Protein AF-A0A927UVB6-F1 (afdb_monomer_lite)

Foldseek 3Di:
DDDDCPDPVVVVVLVVVLVVLLVQLLVQLLVLLVVLLCCVCVVVVNPDPVSVVVVVQSVVCSVVLSVVLVVLCVVLVVSPDPDDPDDPPSLVSLVVSLVVSLVCVQVVCVPPHDDDDPSSSVSSSVSSSVSSVCVVVVVVVVVVVVCVVCLVPDDCEQEEEEEDPDPQSVVVQVCCVPLPPNNYHHAAYEYQDDDDPFDDDPNHTYHYHLVCVLVVCVVRVHQEYEHRDQQDDPVSVVSNVVSCVVVVHHYDYSQRCCVVSDDFDALLVVQVSFQAWEWEAEPHDIDIDGGSVVVVVPDDAGWTFPDWHDDNRYIYTYIYHPPPPPPPPCPVVQVVCCVVPVDHDDDD

pLDDT: mean 70.82, std 15.6, range [31.64, 92.56]

Structure (mmCIF, N/CA/C/O backbone):
data_AF-A0A927UVB6-F1
#
_entry.id   AF-A0A927UVB6-F1
#
loop_
_atom_site.group_PDB
_atom_site.id
_atom_site.type_symbol
_atom_site.label_atom_id
_atom_site.label_alt_id
_atom_site.label_comp_id
_atom_site.label_asym_id
_atom_site.label_entity_id
_atom_site.label_seq_id
_atom_site.pdbx_PDB_ins_code
_atom_site.Cartn_x
_atom_site.Cartn_y
_atom_site.Cartn_z
_atom_site.occupancy
_atom_site.B_iso_or_equiv
_atom_site.auth_seq_id
_atom_site.auth_comp_id
_atom_site.auth_asym_id
_atom_site.auth_atom_id
_atom_site.pdbx_PDB_model_num
ATOM 1 N N . MET A 1 1 ? 4.785 -31.466 9.857 1.00 34.16 1 MET A N 1
ATOM 2 C CA . MET A 1 1 ? 4.936 -30.874 8.503 1.00 34.16 1 MET A CA 1
ATOM 3 C C . MET A 1 1 ? 3.556 -30.594 7.905 1.00 34.16 1 MET A C 1
ATOM 5 O O . MET A 1 1 ? 3.030 -31.408 7.160 1.00 34.16 1 MET A O 1
ATOM 9 N N . GLY A 1 2 ? 2.933 -29.470 8.272 1.00 35.00 2 GLY A N 1
ATOM 10 C CA . GLY A 1 2 ? 1.616 -29.076 7.756 1.00 35.00 2 GLY A CA 1
ATOM 11 C C . GLY A 1 2 ? 1.755 -28.235 6.489 1.00 35.00 2 GLY A C 1
ATOM 12 O O . GLY A 1 2 ? 2.209 -27.095 6.555 1.00 35.00 2 GLY A O 1
ATOM 13 N N . LYS A 1 3 ? 1.392 -28.792 5.328 1.00 36.94 3 LYS A N 1
ATOM 14 C CA . LYS A 1 3 ? 1.275 -28.029 4.077 1.00 36.94 3 LYS A CA 1
ATOM 15 C C . LYS A 1 3 ? 0.022 -27.158 4.161 1.00 36.94 3 LYS A C 1
ATOM 17 O O . LYS A 1 3 ? -1.089 -27.677 4.213 1.00 36.94 3 LYS A O 1
ATOM 22 N N . SER A 1 4 ? 0.205 -25.840 4.174 1.00 38.88 4 SER A N 1
ATOM 23 C CA . SER A 1 4 ? -0.893 -24.880 4.112 1.00 38.88 4 SER A CA 1
ATOM 24 C C . SER A 1 4 ? -1.615 -25.002 2.766 1.00 38.88 4 SER A C 1
ATOM 26 O O . SER A 1 4 ? -1.044 -24.788 1.694 1.00 38.88 4 SER A O 1
ATOM 28 N N . HIS A 1 5 ? -2.894 -25.367 2.819 1.00 44.25 5 HIS A N 1
ATOM 29 C CA . HIS A 1 5 ? -3.806 -25.381 1.679 1.00 44.25 5 HIS A CA 1
ATOM 30 C C . HIS A 1 5 ? -4.154 -23.934 1.285 1.00 44.25 5 HIS A C 1
ATOM 32 O O . HIS A 1 5 ? -5.249 -23.435 1.527 1.00 44.25 5 HIS A O 1
ATOM 38 N N . VAL A 1 6 ? -3.205 -23.217 0.676 1.00 48.94 6 VAL A N 1
ATOM 39 C CA . VAL A 1 6 ? -3.511 -21.952 0.000 1.00 48.94 6 VAL A CA 1
ATOM 40 C C . VAL A 1 6 ? -4.341 -22.293 -1.237 1.00 48.94 6 VAL A C 1
ATOM 42 O O . VAL A 1 6 ? -3.860 -22.955 -2.156 1.00 48.94 6 VAL A O 1
ATOM 45 N N . SER A 1 7 ? -5.612 -21.883 -1.233 1.00 51.38 7 SER A N 1
ATOM 46 C CA . SER A 1 7 ? -6.578 -22.110 -2.315 1.00 51.38 7 SER A CA 1
ATOM 47 C C . SER A 1 7 ? -5.955 -21.843 -3.694 1.00 51.38 7 SER A C 1
ATOM 49 O O . SER A 1 7 ? -5.474 -20.738 -3.963 1.00 51.38 7 SER A O 1
ATOM 51 N N . LYS A 1 8 ? -5.977 -22.853 -4.580 1.00 56.91 8 LYS A N 1
ATOM 52 C CA . LYS A 1 8 ? -5.398 -22.823 -5.941 1.00 56.91 8 LYS A CA 1
ATOM 53 C C . LYS A 1 8 ? -5.782 -21.554 -6.724 1.00 56.91 8 LYS A C 1
ATOM 55 O O . LYS A 1 8 ? -4.969 -21.031 -7.482 1.00 56.91 8 LYS A O 1
ATOM 60 N N . GLY A 1 9 ? -6.979 -21.007 -6.489 1.00 58.06 9 GLY A N 1
ATOM 61 C CA . GLY A 1 9 ? -7.464 -19.786 -7.144 1.00 58.06 9 GLY A CA 1
ATOM 62 C C . GLY A 1 9 ? -6.670 -18.521 -6.801 1.00 58.06 9 GLY A C 1
ATOM 63 O O . GLY A 1 9 ? -6.505 -17.645 -7.647 1.00 58.06 9 GLY A O 1
ATOM 64 N N . VAL A 1 10 ? -6.116 -18.423 -5.593 1.00 59.50 10 VAL A N 1
ATOM 65 C CA . VAL A 1 10 ? -5.280 -17.283 -5.188 1.00 59.50 10 VAL A CA 1
ATOM 66 C C . VAL A 1 10 ? -3.929 -17.338 -5.906 1.00 59.50 10 VAL A C 1
ATOM 68 O O . VAL A 1 10 ? -3.472 -16.330 -6.446 1.00 59.50 10 VAL A O 1
ATOM 71 N N . TYR A 1 11 ? -3.329 -18.527 -5.991 1.00 66.44 11 TYR A N 1
ATOM 72 C CA . TYR A 1 11 ? -2.063 -18.752 -6.689 1.00 66.44 11 TYR A CA 1
ATOM 73 C C . TYR A 1 11 ? -2.162 -18.457 -8.197 1.00 66.44 11 TYR A C 1
ATOM 75 O O . TYR A 1 11 ? -1.312 -17.744 -8.734 1.00 66.44 11 TYR A O 1
ATOM 83 N N . LEU A 1 12 ? -3.242 -18.895 -8.860 1.00 71.31 12 LEU A N 1
ATOM 84 C CA . LEU A 1 12 ? -3.492 -18.580 -10.274 1.00 71.31 12 LEU A CA 1
ATOM 85 C C . LEU A 1 12 ? -3.602 -17.072 -10.535 1.00 71.31 12 LEU A C 1
ATOM 87 O O . LEU A 1 12 ? -3.018 -16.576 -11.496 1.00 71.31 12 LEU A O 1
ATOM 91 N N . ARG A 1 13 ? -4.297 -16.318 -9.671 1.00 70.00 13 ARG A N 1
ATOM 92 C CA . ARG A 1 13 ? -4.405 -14.855 -9.818 1.00 70.00 13 ARG A CA 1
ATOM 93 C C . ARG A 1 13 ? -3.041 -14.175 -9.705 1.00 70.00 13 ARG A C 1
ATOM 95 O O . ARG A 1 13 ? -2.750 -13.267 -10.478 1.00 70.00 13 ARG A O 1
ATOM 102 N N . PHE A 1 14 ? -2.178 -14.622 -8.791 1.00 67.81 14 PHE A N 1
ATOM 103 C CA . PHE A 1 14 ? -0.817 -14.087 -8.682 1.00 67.81 14 PHE A CA 1
ATOM 104 C C . PHE A 1 14 ? 0.032 -14.370 -9.925 1.00 67.81 14 PHE A C 1
ATOM 106 O O . PHE A 1 14 ? 0.788 -13.493 -10.343 1.00 67.81 14 PHE A O 1
ATOM 113 N N . ILE A 1 15 ? -0.099 -15.555 -10.526 1.00 76.06 15 ILE A N 1
ATOM 114 C CA . ILE A 1 15 ? 0.585 -15.895 -11.780 1.00 76.06 15 ILE A CA 1
ATOM 115 C C . ILE A 1 15 ? 0.067 -15.031 -12.931 1.00 76.06 15 ILE A C 1
ATOM 117 O O . ILE A 1 15 ? 0.873 -14.422 -13.628 1.00 76.06 15 ILE A O 1
ATOM 121 N N . ALA A 1 16 ? -1.253 -14.912 -13.088 1.00 78.44 16 ALA A N 1
ATOM 122 C CA . ALA A 1 16 ? -1.863 -14.120 -14.156 1.00 78.44 16 ALA A CA 1
ATOM 123 C C . ALA A 1 16 ? -1.394 -12.657 -14.127 1.00 78.44 16 ALA A C 1
ATOM 125 O O . ALA A 1 16 ? -1.037 -12.092 -15.155 1.00 78.44 16 ALA A O 1
ATOM 126 N N . ILE A 1 17 ? -1.308 -12.062 -12.936 1.00 78.38 17 ILE A N 1
ATOM 127 C CA . ILE A 1 17 ? -0.834 -10.686 -12.776 1.00 78.38 17 ILE A CA 1
ATOM 128 C C . ILE A 1 17 ? 0.664 -10.554 -13.110 1.00 78.38 17 ILE A C 1
ATOM 130 O O . ILE A 1 17 ? 1.074 -9.561 -13.709 1.00 78.38 17 ILE A O 1
ATOM 134 N N . ARG A 1 18 ? 1.497 -11.550 -12.774 1.00 78.75 18 ARG A N 1
ATOM 135 C CA . ARG A 1 18 ? 2.913 -11.550 -13.186 1.00 78.75 18 ARG A CA 1
ATOM 136 C C . ARG A 1 18 ? 3.059 -11.645 -14.700 1.00 78.75 18 ARG A C 1
ATOM 138 O O . ARG A 1 18 ? 3.849 -10.899 -15.262 1.00 78.75 18 ARG A O 1
ATOM 145 N N . ILE A 1 19 ? 2.284 -12.516 -15.344 1.00 83.56 19 ILE A N 1
ATOM 146 C CA . ILE A 1 19 ? 2.275 -12.651 -16.805 1.00 83.56 19 ILE A CA 1
ATOM 147 C C . ILE A 1 19 ? 1.836 -11.331 -17.450 1.00 83.56 19 ILE A C 1
ATOM 149 O O . ILE A 1 19 ? 2.506 -10.850 -18.355 1.00 83.56 19 ILE A O 1
ATOM 153 N N . ALA A 1 20 ? 0.780 -10.694 -16.937 1.00 83.88 20 ALA A N 1
ATOM 154 C CA . ALA A 1 20 ? 0.324 -9.394 -17.426 1.00 83.88 20 ALA A CA 1
ATOM 155 C C . ALA A 1 20 ? 1.393 -8.294 -17.279 1.00 83.88 20 ALA A C 1
ATOM 157 O O . ALA A 1 20 ? 1.569 -7.492 -18.191 1.00 83.88 20 ALA A O 1
ATOM 158 N N . MET A 1 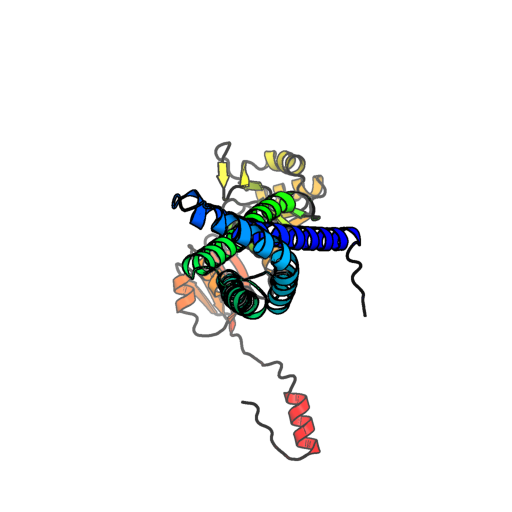21 ? 2.146 -8.273 -16.171 1.00 81.88 21 MET A N 1
ATOM 159 C CA . MET A 1 21 ? 3.272 -7.343 -16.001 1.00 81.88 21 MET A CA 1
ATOM 160 C C . MET A 1 21 ? 4.398 -7.601 -17.007 1.00 81.88 21 MET A C 1
ATOM 162 O O . MET A 1 21 ? 4.911 -6.653 -17.584 1.00 81.88 21 MET A O 1
ATOM 166 N N . VAL A 1 22 ? 4.760 -8.865 -17.246 1.00 86.69 22 VAL A N 1
ATOM 167 C CA . VAL A 1 22 ? 5.780 -9.228 -18.246 1.00 86.69 22 VAL A CA 1
ATOM 168 C C . VAL A 1 22 ? 5.338 -8.806 -19.650 1.00 86.69 22 VAL A C 1
ATOM 170 O O . VAL A 1 22 ? 6.119 -8.204 -20.377 1.00 86.69 22 VAL A O 1
ATOM 173 N N . LEU A 1 23 ? 4.080 -9.066 -20.018 1.00 88.25 23 LEU A N 1
ATOM 174 C CA . LEU A 1 23 ? 3.519 -8.647 -21.306 1.00 88.25 23 LEU A CA 1
ATOM 175 C C . LEU A 1 23 ? 3.507 -7.121 -21.458 1.00 88.25 23 LEU A C 1
ATOM 177 O O . LEU A 1 23 ? 3.866 -6.610 -22.514 1.00 88.25 23 LEU A O 1
ATOM 181 N N . SER A 1 24 ? 3.138 -6.396 -20.400 1.00 87.38 24 SER A N 1
ATOM 182 C CA . SER A 1 24 ? 3.191 -4.932 -20.385 1.00 87.38 24 SER A CA 1
ATOM 183 C C . SER A 1 24 ? 4.620 -4.423 -20.592 1.00 87.38 24 SER A C 1
ATOM 185 O O . SER A 1 24 ? 4.844 -3.576 -21.450 1.00 87.38 24 SER A O 1
ATOM 187 N N . ASP A 1 25 ? 5.607 -4.987 -19.891 1.00 87.44 25 ASP A N 1
ATOM 188 C CA . ASP A 1 25 ? 7.009 -4.582 -20.043 1.00 87.44 25 ASP A CA 1
ATOM 189 C C . ASP A 1 25 ? 7.541 -4.857 -21.461 1.00 87.44 25 ASP A C 1
ATOM 191 O O . ASP A 1 25 ? 8.240 -4.014 -22.018 1.00 87.44 25 ASP A O 1
ATOM 195 N N . ILE A 1 26 ? 7.174 -5.990 -22.079 1.00 90.38 26 ILE A N 1
ATOM 196 C CA . ILE A 1 26 ? 7.503 -6.301 -23.485 1.00 90.38 26 ILE A CA 1
ATOM 197 C C . ILE A 1 26 ? 6.987 -5.196 -24.410 1.00 90.38 26 ILE A C 1
ATOM 199 O O . ILE A 1 26 ? 7.733 -4.689 -25.249 1.00 90.38 26 ILE A O 1
ATOM 203 N N . LEU A 1 27 ? 5.723 -4.800 -24.253 1.00 91.00 27 LEU A N 1
ATOM 204 C CA . LEU A 1 27 ? 5.121 -3.751 -25.075 1.00 91.00 27 LEU A CA 1
ATOM 205 C C . LEU A 1 27 ? 5.791 -2.396 -24.832 1.00 91.00 27 LEU A C 1
ATOM 207 O O . LEU A 1 27 ? 6.125 -1.702 -25.788 1.00 91.00 27 LEU A O 1
ATOM 211 N N . LEU A 1 28 ? 6.032 -2.037 -23.570 1.00 91.38 28 LEU A N 1
ATOM 212 C CA . LEU A 1 28 ? 6.596 -0.742 -23.191 1.00 91.38 28 LEU A CA 1
ATOM 213 C C . LEU A 1 28 ? 8.052 -0.577 -23.625 1.00 91.38 28 LEU A C 1
ATOM 215 O O . LEU A 1 28 ? 8.421 0.510 -24.056 1.00 91.38 28 LEU A O 1
ATOM 219 N N . VAL A 1 29 ? 8.869 -1.632 -23.560 1.00 91.19 29 VAL A N 1
ATOM 220 C CA . VAL A 1 29 ? 10.261 -1.601 -24.038 1.00 91.19 29 VAL A CA 1
ATOM 221 C C . VAL A 1 29 ? 10.310 -1.328 -25.543 1.00 91.19 29 VAL A C 1
ATOM 223 O O . VAL A 1 29 ? 11.031 -0.439 -25.992 1.00 91.19 29 VAL A O 1
ATOM 226 N N . ASN A 1 30 ? 9.498 -2.036 -26.330 1.00 91.50 30 ASN A N 1
ATOM 227 C CA . ASN A 1 30 ? 9.443 -1.823 -27.777 1.00 91.50 30 ASN A CA 1
ATOM 228 C C . ASN A 1 30 ? 8.860 -0.446 -28.120 1.00 91.50 30 ASN A C 1
ATOM 230 O O . ASN A 1 30 ? 9.403 0.278 -28.956 1.00 91.50 30 ASN A O 1
ATOM 234 N N . PHE A 1 31 ? 7.798 -0.043 -27.421 1.00 91.38 31 PHE A N 1
ATOM 235 C CA . PHE A 1 31 ? 7.192 1.273 -27.580 1.00 91.38 31 PHE A CA 1
ATOM 236 C C . PHE A 1 31 ? 8.167 2.407 -27.233 1.00 91.38 31 PHE A C 1
ATOM 238 O O . PHE A 1 31 ? 8.205 3.412 -27.939 1.00 91.38 31 PHE A O 1
ATOM 245 N N . ALA A 1 32 ? 9.016 2.236 -26.216 1.00 91.69 32 ALA A N 1
ATOM 246 C CA . ALA A 1 32 ? 10.035 3.212 -25.843 1.00 91.69 32 ALA A CA 1
ATOM 247 C C . ALA A 1 32 ? 11.006 3.501 -26.994 1.00 91.69 32 ALA A C 1
ATOM 249 O O . ALA A 1 32 ? 11.190 4.658 -27.366 1.00 91.69 32 ALA A O 1
ATOM 250 N N . TYR A 1 33 ? 11.583 2.469 -27.608 1.00 87.81 33 TYR A N 1
ATOM 251 C CA . TYR A 1 33 ? 12.572 2.656 -28.673 1.00 87.81 33 TYR A CA 1
ATOM 252 C C . TYR A 1 33 ? 11.960 3.082 -30.011 1.00 87.81 33 TYR A C 1
ATOM 254 O O . TYR A 1 33 ? 12.597 3.828 -30.758 1.00 87.81 33 TYR A O 1
ATOM 262 N N . ILE A 1 34 ? 10.716 2.682 -30.292 1.00 89.00 34 ILE A N 1
ATOM 263 C CA . ILE A 1 34 ? 9.948 3.205 -31.430 1.00 89.00 34 ILE A CA 1
ATOM 264 C C . ILE A 1 34 ? 9.626 4.688 -31.208 1.00 89.00 34 ILE A C 1
ATOM 266 O O . ILE A 1 34 ? 9.886 5.515 -32.078 1.00 89.00 34 ILE A O 1
ATOM 270 N N . SER A 1 35 ? 9.119 5.060 -30.031 1.00 87.38 35 SER A N 1
ATOM 271 C CA . SER A 1 35 ? 8.800 6.456 -29.704 1.00 87.38 35 SER A CA 1
ATOM 272 C C . SER A 1 35 ? 10.043 7.349 -29.717 1.00 87.38 35 SER A C 1
ATOM 274 O O . SER A 1 35 ? 9.993 8.452 -30.253 1.00 87.38 35 SER A O 1
ATOM 276 N N . ALA A 1 36 ? 11.185 6.851 -29.237 1.00 87.88 36 ALA A N 1
ATOM 277 C CA . ALA A 1 36 ? 12.460 7.554 -29.319 1.00 87.88 36 ALA A CA 1
ATOM 278 C C . ALA A 1 36 ? 12.919 7.753 -30.771 1.00 87.88 36 ALA A C 1
ATOM 280 O O . ALA A 1 36 ? 13.446 8.814 -31.101 1.00 87.88 36 ALA A O 1
ATOM 281 N N . PHE A 1 37 ? 12.683 6.774 -31.650 1.00 86.00 37 PHE A N 1
ATOM 282 C CA . PHE A 1 37 ? 12.951 6.918 -33.081 1.00 86.00 37 PHE A CA 1
ATOM 283 C C . PHE A 1 37 ? 12.080 8.029 -33.682 1.00 86.00 37 PHE A C 1
ATOM 285 O O . PHE A 1 37 ? 12.603 8.961 -34.291 1.00 86.00 37 PHE A O 1
ATOM 292 N N . TYR A 1 38 ? 10.766 7.993 -33.437 1.00 84.56 38 TYR A N 1
ATOM 293 C CA . TYR A 1 38 ? 9.856 9.038 -33.909 1.00 84.56 38 TYR A CA 1
ATOM 294 C C . TYR A 1 38 ? 10.245 10.417 -33.374 1.00 84.56 38 TYR A C 1
ATOM 296 O O . TYR A 1 38 ? 10.404 11.345 -34.156 1.00 84.56 38 TYR A O 1
ATOM 304 N N . ILE A 1 39 ? 10.476 10.570 -32.071 1.00 84.56 39 ILE A N 1
ATOM 305 C CA . ILE A 1 39 ? 10.853 11.869 -31.500 1.00 84.56 39 ILE A CA 1
ATOM 306 C C . ILE A 1 39 ? 12.179 12.355 -32.093 1.00 84.56 39 ILE A C 1
ATOM 308 O O . ILE A 1 39 ? 12.308 13.529 -32.421 1.00 84.56 39 ILE A O 1
ATOM 312 N N . ARG A 1 40 ? 13.160 11.471 -32.298 1.00 82.50 40 ARG A N 1
ATOM 313 C CA . ARG A 1 40 ? 14.455 11.878 -32.847 1.00 82.50 40 ARG A CA 1
ATOM 314 C C . ARG A 1 40 ? 14.373 12.336 -34.301 1.00 82.50 40 ARG A C 1
ATOM 316 O O . ARG A 1 40 ? 15.038 13.314 -34.626 1.00 82.50 40 ARG A O 1
ATOM 323 N N . TYR A 1 41 ? 13.636 11.631 -35.159 1.00 77.75 41 TYR A N 1
ATOM 324 C CA . TYR A 1 41 ? 13.661 11.865 -36.610 1.00 77.75 41 TYR A CA 1
ATOM 325 C C . TYR A 1 41 ? 12.462 12.669 -37.127 1.00 77.75 41 TYR A C 1
ATOM 327 O O . TYR A 1 41 ? 12.625 13.484 -38.030 1.00 77.75 41 TYR A O 1
ATOM 335 N N . TYR A 1 42 ? 11.275 12.498 -36.541 1.00 75.50 42 TYR A N 1
ATOM 336 C CA . TYR A 1 42 ? 10.068 13.230 -36.934 1.00 75.50 42 TYR A CA 1
ATOM 337 C C . TYR A 1 42 ? 10.039 14.646 -36.345 1.00 75.50 42 TYR A C 1
ATOM 339 O O . TYR A 1 42 ? 9.818 15.604 -37.076 1.00 75.50 42 TYR A O 1
ATOM 347 N N . VAL A 1 43 ? 10.321 14.811 -35.043 1.00 71.38 43 VAL A N 1
ATOM 348 C CA . VAL A 1 43 ? 10.287 16.142 -34.391 1.00 71.38 43 VAL A CA 1
ATOM 349 C C . VAL A 1 43 ? 11.471 17.013 -34.820 1.00 71.38 43 VAL A C 1
ATOM 351 O O . VAL A 1 43 ? 11.345 18.231 -34.886 1.00 71.38 43 VAL A O 1
ATOM 354 N N . ALA A 1 44 ? 12.605 16.399 -35.166 1.00 68.25 44 ALA A N 1
ATOM 355 C CA . ALA A 1 44 ? 13.756 17.117 -35.711 1.00 68.25 44 ALA A CA 1
ATOM 356 C C . ALA A 1 44 ? 13.632 17.440 -37.214 1.00 68.25 44 ALA A C 1
ATOM 358 O O . ALA A 1 44 ? 14.552 18.036 -37.761 1.00 68.25 44 ALA A O 1
ATOM 359 N N . PHE A 1 45 ? 12.537 17.046 -37.885 1.00 67.00 45 PHE A N 1
ATOM 360 C CA . PHE A 1 45 ? 12.358 17.174 -39.342 1.00 67.00 45 PHE A CA 1
ATOM 361 C C . PHE A 1 45 ? 13.488 16.531 -40.180 1.00 67.00 45 PHE A C 1
ATOM 363 O O . PHE A 1 45 ? 13.762 16.951 -41.299 1.00 67.00 45 PHE A O 1
ATOM 370 N N . GLU A 1 46 ? 14.131 15.478 -39.667 1.00 70.50 46 GLU A N 1
ATOM 371 C CA . GLU A 1 46 ? 15.236 14.752 -40.324 1.00 70.50 46 GLU A CA 1
ATOM 372 C C . GLU A 1 46 ? 14.769 13.412 -40.934 1.00 70.50 46 GLU A C 1
ATOM 374 O O . GLU A 1 46 ? 15.559 12.479 -41.117 1.00 70.50 46 GLU A O 1
ATOM 379 N N . LEU A 1 47 ? 13.470 13.278 -41.219 1.00 68.00 47 LEU A N 1
ATOM 380 C CA . LEU A 1 47 ? 12.869 12.053 -41.746 1.00 68.00 47 LEU A CA 1
ATOM 381 C C . LEU A 1 47 ? 13.161 11.895 -43.252 1.00 68.00 47 LEU A C 1
ATOM 383 O O . LEU A 1 47 ? 12.304 12.131 -44.096 1.00 68.00 47 LEU A O 1
ATOM 387 N N . ASN A 1 48 ? 14.391 11.502 -43.576 1.00 71.88 48 ASN A N 1
ATOM 388 C CA . ASN A 1 48 ? 14.853 11.243 -44.945 1.00 71.88 48 ASN A CA 1
ATOM 389 C C . ASN A 1 48 ? 14.800 9.741 -45.294 1.00 71.88 48 ASN A C 1
ATOM 391 O O . ASN A 1 48 ? 14.689 8.899 -44.404 1.00 71.88 48 ASN A O 1
ATOM 395 N N . ASP A 1 49 ? 14.999 9.373 -46.565 1.00 66.44 49 ASP A N 1
ATOM 396 C CA . ASP A 1 49 ? 15.066 7.962 -47.007 1.00 66.44 49 ASP A CA 1
ATOM 397 C C . ASP A 1 49 ? 16.140 7.142 -46.265 1.00 66.44 49 ASP A C 1
ATOM 399 O O . ASP A 1 49 ? 15.973 5.951 -46.001 1.00 66.44 49 ASP A O 1
ATOM 403 N N . MET A 1 50 ? 17.220 7.800 -45.832 1.00 65.50 50 MET A N 1
ATOM 404 C CA . MET A 1 50 ? 18.255 7.197 -44.985 1.00 65.50 50 MET A CA 1
ATOM 405 C C . MET A 1 50 ? 17.733 6.841 -43.582 1.00 65.50 50 MET A C 1
ATOM 407 O O . MET A 1 50 ? 18.208 5.883 -42.979 1.00 65.50 50 MET A O 1
ATOM 411 N N . ALA A 1 51 ? 16.742 7.574 -43.059 1.00 68.75 51 ALA A N 1
ATOM 412 C CA . ALA A 1 51 ? 16.108 7.293 -41.770 1.00 68.75 51 ALA A CA 1
ATOM 413 C C . ALA A 1 51 ? 15.265 6.005 -41.824 1.00 68.75 51 ALA A C 1
ATOM 415 O O . ALA A 1 51 ? 15.250 5.228 -40.870 1.00 68.75 51 ALA A O 1
ATOM 416 N N . ILE A 1 52 ? 14.612 5.736 -42.960 1.00 73.56 52 ILE A N 1
ATOM 417 C CA . ILE A 1 52 ? 13.746 4.562 -43.156 1.00 73.56 52 ILE A CA 1
ATOM 418 C C . ILE A 1 52 ? 14.551 3.254 -43.082 1.00 73.56 52 ILE A C 1
ATOM 420 O O . ILE A 1 52 ? 14.061 2.258 -42.549 1.00 73.56 52 ILE A O 1
ATOM 424 N N . GLN A 1 53 ? 15.818 3.256 -43.511 1.00 75.81 53 GLN A N 1
ATOM 425 C CA . GLN A 1 53 ? 16.699 2.083 -43.405 1.00 75.81 53 GLN A CA 1
ATOM 426 C C . GLN A 1 53 ? 16.932 1.643 -41.948 1.00 75.81 53 GLN A C 1
ATOM 428 O O . GLN A 1 53 ? 17.026 0.446 -41.662 1.00 75.81 53 GLN A O 1
ATOM 433 N N . TYR A 1 54 ? 16.947 2.588 -41.003 1.00 77.06 54 TYR A N 1
ATOM 434 C CA . TYR A 1 54 ? 17.090 2.288 -39.577 1.00 77.06 54 TYR A CA 1
ATOM 435 C C . TYR A 1 54 ? 15.845 1.623 -38.976 1.00 77.06 54 TYR A C 1
ATOM 437 O O . TYR A 1 54 ? 15.969 0.897 -37.990 1.00 77.06 54 TYR A O 1
ATOM 445 N N . VAL A 1 55 ? 14.660 1.801 -39.573 1.00 79.69 55 VAL A N 1
ATOM 446 C CA . VAL A 1 55 ? 13.413 1.167 -39.107 1.00 79.69 55 VAL A CA 1
ATOM 447 C C . VAL A 1 55 ? 13.476 -0.351 -39.279 1.00 79.69 55 VAL A C 1
ATOM 449 O O . VAL A 1 55 ? 13.096 -1.092 -38.373 1.00 79.69 55 VAL A O 1
ATOM 452 N N . GLY A 1 56 ? 14.014 -0.826 -40.407 1.00 79.69 56 GLY A N 1
ATOM 453 C CA . GLY A 1 56 ? 14.207 -2.259 -40.643 1.00 79.69 56 GLY A CA 1
ATOM 454 C C . GLY A 1 56 ? 15.192 -2.881 -39.649 1.00 79.69 56 GLY A C 1
ATOM 455 O O . GLY A 1 56 ? 14.933 -3.950 -39.095 1.00 79.69 56 GLY A O 1
ATOM 456 N N . ALA A 1 57 ? 16.292 -2.179 -39.357 1.00 80.19 57 ALA A N 1
ATOM 457 C CA . ALA A 1 57 ? 17.256 -2.605 -38.343 1.00 80.19 57 ALA A CA 1
ATOM 458 C C . ALA A 1 57 ? 16.636 -2.635 -36.934 1.00 80.19 57 ALA A C 1
ATOM 460 O O . ALA A 1 57 ? 16.850 -3.594 -36.193 1.00 80.19 57 ALA A O 1
ATOM 461 N N . LEU A 1 58 ? 15.819 -1.633 -36.589 1.00 82.50 58 LEU A N 1
ATOM 462 C CA . LEU A 1 58 ? 15.101 -1.565 -35.316 1.00 82.50 58 LEU A CA 1
ATOM 463 C C . LEU A 1 58 ? 14.148 -2.752 -35.140 1.00 82.50 58 LEU A C 1
ATOM 465 O O . LEU A 1 58 ? 14.170 -3.402 -34.098 1.00 82.50 58 LEU A O 1
ATOM 469 N N . TYR A 1 59 ? 13.341 -3.059 -36.158 1.00 84.50 59 TYR A N 1
ATOM 470 C CA . TYR A 1 59 ? 12.368 -4.152 -36.097 1.00 84.50 59 TYR A CA 1
ATOM 471 C C . TYR A 1 59 ? 13.043 -5.522 -35.965 1.00 84.50 59 TYR A C 1
ATOM 473 O O . TYR A 1 59 ? 12.601 -6.363 -35.185 1.00 84.50 59 TYR A O 1
ATOM 481 N N . ASN A 1 60 ? 14.157 -5.728 -36.671 1.00 84.50 60 ASN A N 1
ATOM 482 C CA . ASN A 1 60 ? 14.926 -6.966 -36.578 1.00 84.50 60 ASN A CA 1
ATOM 483 C C . ASN A 1 60 ? 15.657 -7.109 -35.235 1.00 84.50 60 ASN A C 1
ATOM 485 O O . ASN A 1 60 ? 15.802 -8.227 -34.745 1.00 84.50 60 ASN A O 1
ATOM 489 N N . PHE A 1 61 ? 16.104 -6.008 -34.620 1.00 85.25 61 PHE A N 1
ATOM 490 C CA . PHE A 1 61 ? 16.809 -6.038 -33.334 1.00 85.25 61 PHE A CA 1
ATOM 491 C C . PHE A 1 61 ? 15.874 -6.124 -32.117 1.00 85.25 61 PHE A C 1
ATOM 493 O O . PHE A 1 61 ? 16.212 -6.760 -31.115 1.00 85.25 61 PHE A O 1
ATOM 500 N N . ALA A 1 62 ? 14.682 -5.533 -32.218 1.00 85.75 62 ALA A N 1
ATOM 501 C CA . ALA A 1 62 ? 13.643 -5.495 -31.190 1.00 85.75 62 ALA A CA 1
ATOM 502 C C . ALA A 1 62 ? 13.396 -6.828 -30.442 1.00 85.75 62 ALA A C 1
ATOM 504 O O . ALA A 1 62 ? 13.410 -6.816 -29.203 1.00 85.75 62 ALA A O 1
ATOM 505 N N . PRO A 1 63 ? 13.212 -7.990 -31.111 1.00 87.25 63 PRO A N 1
ATOM 506 C CA . PRO A 1 63 ? 12.957 -9.250 -30.410 1.00 87.25 63 PRO A CA 1
ATOM 507 C C . PRO A 1 63 ? 14.155 -9.712 -29.571 1.00 87.25 63 PRO A C 1
ATOM 509 O O . PRO A 1 63 ? 13.976 -10.109 -28.418 1.00 87.25 63 PRO A O 1
ATOM 512 N N . TYR A 1 64 ? 15.378 -9.607 -30.102 1.00 89.12 64 TYR A N 1
ATOM 513 C CA . TYR A 1 64 ? 16.596 -9.992 -29.382 1.00 89.12 64 TYR A CA 1
ATOM 514 C C . TYR A 1 64 ? 16.812 -9.114 -28.153 1.00 89.12 64 TYR A C 1
ATOM 516 O O . TYR A 1 64 ? 17.079 -9.616 -27.059 1.00 89.12 64 TYR A O 1
ATOM 524 N N . TYR A 1 65 ? 16.631 -7.803 -28.315 1.00 88.50 65 TYR A N 1
ATOM 525 C CA . TYR A 1 65 ? 16.753 -6.869 -27.208 1.00 88.50 65 TYR A CA 1
ATOM 526 C C . TYR A 1 65 ? 15.707 -7.120 -26.118 1.00 88.50 65 TYR A C 1
ATOM 528 O O . TYR A 1 65 ? 16.037 -7.144 -24.932 1.00 88.50 65 TYR A O 1
ATOM 536 N N . THR A 1 66 ? 14.460 -7.381 -26.511 1.00 89.44 66 THR A N 1
ATOM 537 C CA . THR A 1 66 ? 13.376 -7.657 -25.565 1.00 89.44 66 THR A CA 1
ATOM 538 C C . THR A 1 66 ? 13.676 -8.891 -24.713 1.00 89.44 66 THR A C 1
ATOM 540 O O . THR A 1 66 ? 13.504 -8.849 -23.494 1.00 89.44 66 THR A O 1
ATOM 543 N N . ILE A 1 67 ? 14.187 -9.971 -25.317 1.00 91.12 67 ILE A N 1
ATOM 544 C CA . ILE A 1 67 ? 14.589 -11.183 -24.585 1.00 91.12 67 ILE A CA 1
ATOM 545 C C . ILE A 1 67 ? 15.695 -10.859 -23.571 1.00 91.12 67 ILE A C 1
ATOM 547 O O . ILE A 1 67 ? 15.592 -11.243 -22.404 1.00 91.12 67 ILE A O 1
ATOM 551 N N . CYS A 1 68 ? 16.717 -10.101 -23.977 1.00 90.06 68 CYS A N 1
ATOM 552 C CA . CYS A 1 68 ? 17.781 -9.657 -23.077 1.00 90.06 68 CYS A CA 1
ATOM 553 C C . CYS A 1 68 ? 17.238 -8.827 -21.902 1.00 90.06 68 CYS A C 1
ATOM 555 O O . CYS A 1 68 ? 17.605 -9.078 -20.753 1.00 90.06 68 CYS A O 1
ATOM 557 N N . CYS A 1 69 ? 16.323 -7.887 -22.156 1.00 88.31 69 CYS A N 1
ATOM 558 C CA . CYS A 1 69 ? 15.683 -7.090 -21.108 1.00 88.31 69 CYS A CA 1
ATOM 559 C C . CYS A 1 69 ? 14.922 -7.952 -20.101 1.00 88.31 69 CYS A C 1
ATOM 561 O O . CYS A 1 69 ? 15.075 -7.757 -18.896 1.00 88.31 69 CYS A O 1
ATOM 563 N N . LEU A 1 70 ? 14.161 -8.947 -20.566 1.00 88.56 70 LEU A N 1
ATOM 564 C CA . LEU A 1 70 ? 13.436 -9.861 -19.680 1.00 88.56 70 LEU A CA 1
ATOM 565 C C . LEU A 1 70 ? 14.378 -10.648 -18.763 1.00 88.56 70 LEU A C 1
ATOM 567 O O . LEU A 1 70 ? 14.091 -10.797 -17.574 1.00 88.56 70 LEU A O 1
ATOM 571 N N . ILE A 1 71 ? 15.519 -11.103 -19.288 1.00 89.81 71 ILE A N 1
ATOM 572 C CA . ILE A 1 71 ? 16.549 -11.791 -18.499 1.00 89.81 71 ILE A CA 1
ATOM 573 C C . ILE A 1 71 ? 17.101 -10.854 -17.419 1.00 89.81 71 ILE A C 1
ATOM 575 O O . ILE A 1 71 ? 17.159 -11.228 -16.245 1.00 89.81 71 ILE A O 1
ATOM 579 N N . VAL A 1 72 ? 17.448 -9.615 -17.776 1.00 89.69 72 VAL A N 1
ATOM 580 C CA . VAL A 1 72 ? 17.953 -8.626 -16.811 1.00 89.69 72 VAL A CA 1
ATOM 581 C C . VAL A 1 72 ? 16.899 -8.319 -15.741 1.00 89.69 72 VAL A C 1
ATOM 583 O O . VAL A 1 72 ? 17.197 -8.376 -14.548 1.00 89.69 72 VAL A O 1
ATOM 586 N N . PHE A 1 73 ? 15.646 -8.070 -16.125 1.00 87.12 73 PHE A N 1
ATOM 587 C CA . PHE A 1 73 ? 14.562 -7.788 -15.175 1.00 87.12 73 PHE A CA 1
ATOM 588 C C . PHE A 1 73 ? 14.279 -8.967 -14.241 1.00 87.12 73 PHE A C 1
ATOM 590 O O . PHE A 1 73 ? 13.943 -8.768 -13.067 1.00 87.12 73 PHE A O 1
ATOM 597 N N . TYR A 1 74 ? 14.466 -10.195 -14.727 1.00 85.19 74 TYR A N 1
ATOM 598 C CA . TYR A 1 74 ? 14.401 -11.394 -13.903 1.00 85.19 74 TYR A CA 1
ATOM 599 C C . TYR A 1 74 ? 15.530 -11.440 -12.860 1.00 85.19 74 TYR A C 1
ATOM 601 O O . TYR A 1 74 ? 15.247 -11.642 -11.676 1.00 85.19 74 TYR A O 1
ATOM 609 N N . PHE A 1 75 ? 16.784 -11.181 -13.252 1.00 85.56 75 PHE A N 1
ATOM 610 C CA . PHE A 1 75 ? 17.933 -11.167 -12.332 1.00 85.56 75 PHE A CA 1
ATOM 611 C C . PHE A 1 75 ? 17.821 -10.095 -11.248 1.00 85.56 75 PHE A C 1
ATOM 613 O O . PHE A 1 75 ? 18.057 -10.376 -10.071 1.00 85.56 75 PHE A O 1
ATOM 620 N N . PHE A 1 76 ? 17.377 -8.894 -11.617 1.00 82.25 76 PHE A N 1
ATOM 621 C CA . PHE A 1 76 ? 17.112 -7.812 -10.667 1.00 82.25 76 PHE A CA 1
ATOM 622 C C . PHE A 1 76 ? 15.833 -8.037 -9.837 1.00 82.25 76 PHE A C 1
ATOM 624 O O . PHE A 1 76 ? 15.478 -7.207 -9.002 1.00 82.25 76 PHE A O 1
ATOM 631 N N . LYS A 1 77 ? 15.153 -9.181 -10.014 1.00 77.38 77 LYS A N 1
ATOM 632 C CA . LYS A 1 77 ? 13.963 -9.605 -9.260 1.00 77.38 77 LYS A CA 1
ATOM 633 C C . LYS A 1 77 ? 12.812 -8.595 -9.315 1.00 77.38 77 LYS A C 1
ATOM 635 O O . LYS A 1 77 ? 11.990 -8.569 -8.396 1.00 77.38 77 LYS A O 1
ATOM 640 N N . LEU A 1 78 ? 12.668 -7.861 -10.425 1.00 74.62 78 LEU A N 1
ATOM 641 C CA . LEU A 1 78 ? 11.589 -6.877 -10.626 1.00 74.62 78 LEU A CA 1
ATOM 642 C C . LEU A 1 78 ? 10.180 -7.507 -10.589 1.00 74.62 78 LEU A C 1
ATOM 644 O O . LEU A 1 78 ? 9.185 -6.796 -10.463 1.00 74.62 78 LEU A O 1
ATOM 648 N N . TYR A 1 79 ? 10.070 -8.837 -10.690 1.00 70.31 79 TYR A N 1
ATOM 649 C CA . TYR A 1 79 ? 8.802 -9.583 -10.648 1.00 70.31 79 TYR A CA 1
ATOM 650 C C . TYR A 1 79 ? 8.537 -10.311 -9.313 1.00 70.31 79 TYR A C 1
ATOM 652 O O . TYR A 1 79 ? 7.549 -11.041 -9.180 1.00 70.31 79 TYR A O 1
ATOM 660 N N . SER A 1 80 ? 9.409 -10.151 -8.310 1.00 63.44 80 SER A N 1
ATOM 661 C CA . SER A 1 80 ? 9.249 -10.795 -6.998 1.00 63.44 80 SER A CA 1
ATOM 662 C C . SER A 1 80 ? 8.201 -10.080 -6.135 1.00 63.44 80 SER A C 1
ATOM 664 O O . SER A 1 80 ? 8.102 -8.864 -6.166 1.00 63.44 80 SER A O 1
ATOM 666 N N . ASN A 1 81 ? 7.417 -10.824 -5.340 1.00 50.78 81 ASN A N 1
ATOM 667 C CA . ASN A 1 81 ? 6.232 -10.337 -4.599 1.00 50.78 81 ASN A CA 1
ATOM 668 C C . ASN A 1 81 ? 6.467 -10.169 -3.075 1.00 50.78 81 ASN A C 1
ATOM 670 O O . ASN A 1 81 ? 5.510 -10.065 -2.312 1.00 50.78 81 ASN A O 1
ATOM 674 N N . ARG A 1 82 ? 7.723 -10.124 -2.599 1.00 45.31 82 ARG A N 1
ATOM 675 C CA . ARG A 1 82 ? 8.047 -9.892 -1.171 1.00 45.31 82 ARG A CA 1
ATOM 676 C C . ARG A 1 82 ? 8.059 -8.395 -0.810 1.00 45.31 82 ARG A C 1
ATOM 678 O O . ARG A 1 82 ? 9.121 -7.799 -0.702 1.00 45.31 82 ARG A O 1
ATOM 685 N N . TRP A 1 83 ? 6.880 -7.785 -0.667 1.00 49.47 83 TRP A N 1
ATOM 686 C CA . TRP A 1 83 ? 6.724 -6.329 -0.501 1.00 49.47 83 TRP A CA 1
ATOM 687 C C . TRP A 1 83 ? 6.081 -6.009 0.852 1.00 49.47 83 TRP A C 1
ATOM 689 O O . TRP A 1 83 ? 4.859 -6.082 0.983 1.00 49.47 83 TRP A O 1
ATOM 699 N N . LYS A 1 84 ? 6.898 -5.651 1.854 1.00 35.69 84 LYS A N 1
ATOM 700 C CA . LYS A 1 84 ? 6.408 -5.038 3.106 1.00 35.69 84 LYS A CA 1
ATOM 701 C C . LYS A 1 84 ? 7.015 -3.648 3.376 1.00 35.69 84 LYS A C 1
ATOM 703 O O . LYS A 1 84 ? 6.325 -2.834 3.964 1.00 35.69 84 LYS A O 1
ATOM 708 N N . TYR A 1 85 ? 8.211 -3.320 2.855 1.00 40.03 85 TYR A N 1
ATOM 709 C CA . TYR A 1 85 ? 8.888 -2.027 3.121 1.00 40.03 85 TYR A CA 1
ATOM 710 C C . TYR A 1 85 ? 9.825 -1.549 1.988 1.00 40.03 85 TYR A C 1
ATOM 712 O O . TYR A 1 85 ? 10.991 -1.236 2.213 1.00 40.03 85 TYR A O 1
ATOM 720 N N . ALA A 1 86 ? 9.347 -1.519 0.741 1.00 44.16 86 ALA A N 1
ATOM 721 C CA . ALA A 1 86 ? 10.194 -1.275 -0.431 1.00 44.16 86 ALA A CA 1
ATOM 722 C C . ALA A 1 86 ? 9.804 0.012 -1.183 1.00 44.16 86 ALA A C 1
ATOM 724 O O . ALA A 1 86 ? 9.180 -0.013 -2.239 1.00 44.16 86 ALA A O 1
ATOM 725 N N . GLY A 1 87 ? 10.076 1.176 -0.593 1.00 57.22 87 GLY A N 1
ATOM 726 C CA . GLY A 1 87 ? 10.009 2.451 -1.323 1.00 57.22 87 GLY A CA 1
ATOM 727 C C . GLY A 1 87 ? 11.289 2.671 -2.130 1.00 57.22 87 GLY A C 1
ATOM 728 O O . GLY A 1 87 ? 11.297 2.592 -3.352 1.00 57.22 87 GLY A O 1
ATOM 729 N N . PHE A 1 88 ? 12.400 2.860 -1.419 1.00 59.25 88 PHE A N 1
ATOM 730 C CA . PHE A 1 88 ? 13.679 3.260 -2.010 1.00 59.25 88 PHE A CA 1
ATOM 731 C C . PHE A 1 88 ? 14.478 2.119 -2.658 1.00 59.25 88 PHE A C 1
ATOM 733 O O . PHE A 1 88 ? 15.127 2.329 -3.680 1.00 59.25 88 PHE A O 1
ATOM 740 N N . LYS A 1 89 ? 14.426 0.898 -2.105 1.00 65.38 89 LYS A N 1
ATOM 741 C CA . LYS A 1 89 ? 15.221 -0.235 -2.622 1.00 65.38 89 LYS A CA 1
ATOM 742 C C . LYS A 1 89 ? 14.774 -0.695 -4.016 1.00 65.38 89 LYS A C 1
ATOM 744 O O . LYS A 1 89 ? 15.626 -0.987 -4.848 1.00 65.38 89 LYS A O 1
ATOM 749 N N . ASP A 1 90 ? 13.472 -0.691 -4.292 1.00 70.06 90 ASP A N 1
ATOM 750 C CA . ASP A 1 90 ? 12.936 -1.132 -5.587 1.00 70.06 90 ASP A CA 1
ATOM 751 C C . ASP A 1 90 ? 13.241 -0.133 -6.703 1.00 70.06 90 ASP A C 1
ATOM 753 O O . ASP A 1 90 ? 13.589 -0.537 -7.812 1.00 70.06 90 ASP A O 1
ATOM 757 N N . LEU A 1 91 ? 13.177 1.168 -6.400 1.00 74.75 91 LEU A N 1
ATOM 758 C CA . LEU A 1 91 ? 13.557 2.210 -7.350 1.00 74.75 91 LEU A CA 1
ATOM 759 C C . LEU A 1 91 ? 15.025 2.055 -7.763 1.00 74.75 91 LEU A C 1
ATOM 761 O O . LEU A 1 91 ? 15.337 2.127 -8.948 1.00 74.75 91 LEU A O 1
ATOM 765 N N . ASN A 1 92 ? 15.908 1.754 -6.808 1.00 80.75 92 ASN A N 1
ATOM 766 C CA . ASN A 1 92 ? 17.319 1.529 -7.103 1.00 80.75 92 ASN A CA 1
ATOM 767 C C . ASN A 1 92 ? 17.531 0.298 -8.002 1.00 80.75 92 ASN A C 1
ATOM 769 O O . ASN A 1 92 ? 18.310 0.351 -8.949 1.00 80.75 92 ASN A O 1
ATOM 773 N N . CYS A 1 93 ? 16.785 -0.791 -7.781 1.00 83.38 93 CYS A N 1
ATOM 774 C CA . CYS A 1 93 ? 16.823 -1.956 -8.670 1.00 83.38 93 CYS A CA 1
ATOM 775 C C . CYS A 1 93 ? 16.347 -1.627 -10.095 1.00 83.38 93 CYS A C 1
ATOM 777 O O . CYS A 1 93 ? 16.949 -2.113 -11.051 1.00 83.38 93 CYS A O 1
ATOM 779 N N . ILE A 1 94 ? 15.311 -0.793 -10.252 1.00 84.81 94 ILE A N 1
ATOM 780 C CA . ILE A 1 94 ? 14.831 -0.336 -11.569 1.00 84.81 94 ILE A CA 1
ATOM 781 C C . ILE A 1 94 ? 15.888 0.533 -12.257 1.00 84.81 94 ILE A C 1
ATOM 783 O O . ILE A 1 94 ? 16.146 0.341 -13.446 1.00 84.81 94 ILE A O 1
ATOM 787 N N . ILE A 1 95 ? 16.527 1.448 -11.522 1.00 87.00 95 ILE A N 1
ATOM 788 C CA . ILE A 1 95 ? 17.606 2.295 -12.045 1.00 87.00 95 ILE A CA 1
ATOM 789 C C . ILE A 1 95 ? 18.767 1.420 -12.528 1.00 87.00 95 ILE A C 1
ATOM 791 O O . ILE A 1 95 ? 19.157 1.520 -13.690 1.00 87.00 95 ILE A O 1
ATOM 795 N N . CYS A 1 96 ? 19.272 0.506 -11.693 1.00 88.12 96 CYS A N 1
ATOM 796 C CA . CYS A 1 96 ? 20.365 -0.387 -12.077 1.00 88.12 96 CYS A CA 1
ATOM 797 C C . CYS A 1 96 ? 20.001 -1.264 -13.286 1.00 88.12 96 CYS A C 1
ATOM 799 O O . CYS A 1 96 ? 20.793 -1.373 -14.220 1.00 88.12 96 CYS A O 1
ATOM 801 N N . ALA A 1 97 ? 18.796 -1.843 -13.313 1.00 88.88 97 ALA A N 1
ATOM 802 C CA . ALA A 1 97 ? 18.331 -2.638 -14.448 1.00 88.88 97 ALA A CA 1
ATOM 803 C C . ALA A 1 97 ? 18.226 -1.805 -15.738 1.00 88.88 97 ALA A C 1
ATOM 805 O O . ALA A 1 97 ? 18.581 -2.285 -16.814 1.00 88.88 97 ALA A O 1
ATOM 806 N N . SER A 1 98 ? 17.788 -0.548 -15.639 1.00 88.62 98 SER A N 1
ATOM 807 C CA . SER A 1 98 ? 17.666 0.365 -16.784 1.00 88.62 98 SER A CA 1
ATOM 808 C C . SER A 1 98 ? 19.029 0.791 -17.327 1.00 88.62 98 SER A C 1
ATOM 810 O O . SER A 1 98 ? 19.220 0.834 -18.538 1.00 88.62 98 SER A O 1
ATOM 812 N N . VAL A 1 99 ? 20.011 1.023 -16.451 1.00 90.81 99 VAL A N 1
ATOM 813 C CA . VAL A 1 99 ? 21.397 1.303 -16.859 1.00 90.81 99 VAL A CA 1
ATOM 814 C C . VAL A 1 99 ? 22.001 0.097 -17.581 1.00 90.81 99 VAL A C 1
ATOM 816 O O . VAL A 1 99 ? 22.541 0.245 -18.676 1.00 90.81 99 VAL A O 1
ATOM 819 N N . VAL A 1 100 ? 21.861 -1.108 -17.017 1.00 92.56 100 VAL A N 1
ATOM 820 C CA . VAL A 1 100 ? 22.389 -2.342 -17.625 1.00 92.56 100 VAL A CA 1
ATOM 821 C C . VAL A 1 100 ? 21.744 -2.608 -18.988 1.00 92.56 100 VAL A C 1
ATOM 823 O O . VAL A 1 100 ? 22.447 -2.862 -19.963 1.00 92.56 100 VAL A O 1
ATOM 826 N N . THR A 1 101 ? 20.417 -2.509 -19.087 1.00 91.69 101 THR A N 1
ATOM 827 C CA . THR A 1 101 ? 19.697 -2.712 -20.357 1.00 91.69 101 THR A CA 1
ATOM 828 C C . THR A 1 101 ? 19.991 -1.621 -21.387 1.00 91.69 101 THR A C 1
ATOM 830 O O . THR A 1 101 ? 20.059 -1.928 -22.575 1.00 91.69 101 THR A O 1
ATOM 833 N N . GLY A 1 102 ? 20.230 -0.375 -20.968 1.00 88.50 102 GLY A N 1
ATOM 834 C CA . GLY A 1 102 ? 20.676 0.702 -21.854 1.00 88.50 102 GLY A CA 1
ATOM 835 C C . GLY A 1 102 ? 22.065 0.436 -22.443 1.00 88.50 102 GLY A C 1
ATOM 836 O O . GLY A 1 102 ? 22.250 0.543 -23.654 1.00 88.50 102 GLY A O 1
ATOM 837 N N . ILE A 1 103 ? 23.024 0.007 -21.615 1.00 90.81 103 ILE A N 1
ATOM 838 C CA . ILE A 1 103 ? 24.372 -0.370 -22.074 1.00 90.81 103 ILE A CA 1
ATOM 839 C C . ILE A 1 103 ? 24.297 -1.556 -23.042 1.00 90.81 103 ILE A C 1
ATOM 841 O O . ILE A 1 103 ? 24.905 -1.514 -24.109 1.00 90.81 103 ILE A O 1
ATOM 845 N N . LEU A 1 104 ? 23.515 -2.588 -22.710 1.00 90.00 104 LEU A N 1
ATOM 846 C CA . LEU A 1 104 ? 23.320 -3.747 -23.586 1.00 90.00 104 LEU A CA 1
ATOM 847 C C . LEU A 1 104 ? 22.689 -3.363 -24.927 1.00 90.00 104 LEU A C 1
ATOM 849 O O . LEU A 1 104 ? 23.079 -3.920 -25.950 1.00 90.00 104 LEU A O 1
ATOM 853 N N . TYR A 1 105 ? 21.762 -2.400 -24.944 1.00 88.00 105 TYR A N 1
ATOM 854 C CA . TYR A 1 105 ? 21.186 -1.893 -26.189 1.00 88.00 105 TYR A CA 1
ATOM 855 C C . TYR A 1 105 ? 22.246 -1.223 -27.064 1.00 88.00 105 TYR A C 1
ATOM 857 O O . TYR A 1 105 ? 22.357 -1.534 -28.247 1.00 88.00 105 TYR A O 1
ATOM 865 N N . VAL A 1 106 ? 23.053 -0.330 -26.480 1.00 86.94 106 VAL A N 1
ATOM 866 C CA . VAL A 1 106 ? 24.121 0.383 -27.197 1.00 86.94 106 VAL A CA 1
ATOM 867 C C . VAL A 1 106 ? 25.144 -0.605 -27.749 1.00 86.94 106 VAL A C 1
ATOM 869 O O . VAL A 1 106 ? 25.434 -0.582 -28.941 1.00 86.94 106 VAL A O 1
ATOM 872 N N . VAL A 1 107 ? 25.658 -1.507 -26.911 1.00 87.62 107 VAL A N 1
ATOM 873 C CA . VAL A 1 107 ? 26.661 -2.500 -27.321 1.00 87.62 107 VAL A CA 1
ATOM 874 C C . VAL A 1 107 ? 26.089 -3.455 -28.370 1.00 87.62 107 VAL A C 1
ATOM 876 O O . VAL A 1 107 ? 26.727 -3.688 -29.393 1.00 87.62 107 VAL A O 1
ATOM 879 N N . GLY A 1 108 ? 24.873 -3.967 -28.163 1.00 84.25 108 GLY A N 1
ATOM 880 C CA . GLY A 1 108 ? 24.220 -4.876 -29.105 1.00 84.25 108 GLY A CA 1
ATOM 881 C C . GLY A 1 108 ? 23.958 -4.225 -30.464 1.00 84.25 108 GLY A C 1
ATOM 882 O O . GLY A 1 108 ? 24.257 -4.818 -31.498 1.00 84.25 108 GLY A O 1
ATOM 883 N N . SER A 1 109 ? 23.488 -2.976 -30.466 1.00 82.69 109 SER A N 1
ATOM 884 C CA . SER A 1 109 ? 23.261 -2.208 -31.691 1.00 82.69 109 SER A CA 1
ATOM 885 C C . SER A 1 109 ? 24.569 -1.911 -32.433 1.00 82.69 109 SER A C 1
ATOM 887 O O . SER A 1 109 ? 24.621 -2.030 -33.650 1.00 82.69 109 SER A O 1
ATOM 889 N N . LEU A 1 110 ? 25.654 -1.586 -31.717 1.00 82.94 110 LEU A N 1
ATOM 890 C CA . LEU A 1 110 ? 26.961 -1.294 -32.321 1.00 82.94 110 LEU A CA 1
ATOM 891 C C . LEU A 1 110 ? 27.656 -2.521 -32.933 1.00 82.94 110 LEU A C 1
ATOM 893 O O . LEU A 1 110 ? 28.431 -2.351 -33.874 1.00 82.94 110 LEU A O 1
ATOM 897 N N . VAL A 1 111 ? 27.435 -3.717 -32.376 1.00 79.12 111 VAL A N 1
ATOM 898 C CA . VAL A 1 111 ? 28.106 -4.961 -32.797 1.00 79.12 111 VAL A CA 1
ATOM 899 C C . VAL A 1 111 ? 27.332 -5.692 -33.894 1.00 79.12 111 VAL A C 1
ATOM 901 O O . VAL A 1 111 ? 27.948 -6.209 -34.822 1.00 79.12 111 VAL A O 1
ATOM 904 N N . PHE A 1 112 ? 26.001 -5.749 -33.796 1.00 72.75 112 PHE A N 1
ATOM 905 C CA . PHE A 1 112 ? 25.174 -6.600 -34.662 1.00 72.75 112 PHE A CA 1
ATOM 906 C C . PHE A 1 112 ? 24.359 -5.830 -35.708 1.00 72.75 112 PHE A C 1
ATOM 908 O O . PHE A 1 112 ? 23.900 -6.434 -36.676 1.00 72.75 112 PHE A O 1
ATOM 915 N N . PHE A 1 113 ? 24.164 -4.521 -35.531 1.00 73.88 113 PHE A N 1
ATOM 916 C CA . PHE A 1 113 ? 23.280 -3.708 -36.368 1.00 73.88 113 PHE A CA 1
ATOM 917 C C . PHE A 1 113 ? 23.946 -2.394 -36.797 1.00 73.88 113 PHE A C 1
ATOM 919 O O . PHE A 1 113 ? 25.137 -2.152 -36.595 1.00 73.88 113 PHE A O 1
ATOM 926 N N . MET A 1 114 ? 23.175 -1.547 -37.477 1.00 74.88 114 MET A N 1
ATOM 927 C CA . MET A 1 114 ? 23.658 -0.273 -37.991 1.00 74.88 114 MET A CA 1
ATOM 928 C C . MET A 1 114 ? 23.853 0.738 -36.853 1.00 74.88 114 MET A C 1
ATOM 930 O O . MET A 1 114 ? 22.997 0.900 -35.982 1.00 74.88 114 MET A O 1
ATOM 934 N N . ARG A 1 115 ? 24.975 1.467 -36.884 1.00 75.94 115 ARG A N 1
ATOM 935 C CA . ARG A 1 115 ? 25.284 2.497 -35.886 1.00 75.94 115 ARG A CA 1
ATOM 936 C C . ARG A 1 115 ? 24.281 3.647 -35.976 1.00 75.94 115 ARG A C 1
ATOM 938 O O . ARG A 1 115 ? 24.306 4.413 -36.932 1.00 75.94 115 ARG A O 1
ATOM 945 N N . MET A 1 116 ? 23.438 3.789 -34.956 1.00 76.62 116 MET A N 1
ATOM 946 C CA . MET A 1 116 ? 22.545 4.940 -34.817 1.00 76.62 116 MET A CA 1
ATOM 947 C C . MET A 1 116 ? 23.230 6.128 -34.110 1.00 76.62 116 MET A C 1
ATOM 949 O O . MET A 1 116 ? 24.216 5.932 -33.392 1.00 76.62 116 MET A O 1
ATOM 953 N N . PRO A 1 117 ? 22.723 7.365 -34.280 1.00 80.06 117 PRO A N 1
ATOM 954 C CA . PRO A 1 117 ? 23.232 8.547 -33.585 1.00 80.06 117 PRO A CA 1
ATOM 955 C C . PRO A 1 117 ? 23.146 8.420 -32.057 1.00 80.06 117 PRO A C 1
ATOM 957 O O . PRO A 1 117 ? 22.185 7.869 -31.522 1.00 80.06 117 PRO A O 1
ATOM 960 N N . LEU A 1 118 ? 24.103 9.015 -31.334 1.00 80.31 118 LEU A N 1
ATOM 961 C CA . LEU A 1 118 ? 24.160 8.939 -29.865 1.00 80.31 118 LEU A CA 1
ATOM 962 C C . LEU A 1 118 ? 22.886 9.465 -29.181 1.00 80.31 118 LEU A C 1
ATOM 964 O O . LEU A 1 118 ? 22.431 8.902 -28.186 1.00 80.31 118 LEU A O 1
ATOM 968 N N . SER A 1 119 ? 22.275 10.507 -29.748 1.00 84.50 119 SER A N 1
ATOM 969 C CA . SER A 1 119 ? 21.036 11.100 -29.238 1.00 84.50 119 SER A CA 1
ATOM 970 C C . SER A 1 119 ? 19.852 10.133 -29.246 1.00 84.50 119 SER A C 1
ATOM 972 O O . SER A 1 119 ? 19.025 10.194 -28.340 1.00 84.50 119 SER A O 1
ATOM 974 N N . TYR A 1 120 ? 19.793 9.201 -30.203 1.00 85.81 120 TYR A N 1
ATOM 975 C CA . TYR A 1 120 ? 18.763 8.164 -30.232 1.00 85.81 120 TYR A CA 1
ATOM 976 C C . TYR A 1 120 ? 18.900 7.198 -29.046 1.00 85.81 120 TYR A C 1
ATOM 978 O O . TYR A 1 120 ? 17.914 6.913 -28.368 1.00 85.81 120 TYR A O 1
ATOM 986 N N . TYR A 1 121 ? 20.122 6.745 -28.743 1.00 87.12 121 TYR A N 1
ATOM 987 C CA . TYR A 1 121 ? 20.364 5.823 -27.630 1.00 87.12 121 TYR A CA 1
ATOM 988 C C . TYR A 1 121 ? 20.011 6.434 -26.272 1.00 87.12 121 TYR A C 1
ATOM 990 O O . TYR A 1 121 ? 19.377 5.775 -25.448 1.00 87.12 121 TYR A O 1
ATOM 998 N N . VAL A 1 122 ? 20.385 7.699 -26.050 1.00 87.94 122 VAL A N 1
ATOM 999 C CA . VAL A 1 122 ? 20.075 8.417 -24.804 1.00 87.94 122 VAL A CA 1
ATOM 1000 C C . VAL A 1 122 ? 18.566 8.603 -24.649 1.00 87.94 122 VAL A C 1
ATOM 1002 O O . VAL A 1 122 ? 18.014 8.316 -23.587 1.00 87.94 122 VAL A O 1
ATOM 1005 N N . LEU A 1 123 ? 17.883 9.028 -25.715 1.00 89.00 123 LEU A N 1
ATOM 1006 C CA . LEU A 1 123 ? 16.440 9.243 -25.688 1.00 89.00 123 LEU A CA 1
ATOM 1007 C C . LEU A 1 123 ? 15.667 7.932 -25.475 1.00 89.00 123 LEU A C 1
ATOM 1009 O O . LEU A 1 123 ? 14.732 7.898 -24.678 1.00 89.00 123 LEU A O 1
ATOM 1013 N N . GLY A 1 124 ? 16.092 6.846 -26.127 1.00 88.50 124 GLY A N 1
ATOM 1014 C CA . GLY A 1 124 ? 15.522 5.510 -25.941 1.00 88.50 124 GLY A CA 1
ATOM 1015 C C . GLY A 1 124 ? 15.665 5.003 -24.508 1.00 88.50 124 GLY A C 1
ATOM 1016 O O . GLY A 1 124 ? 14.684 4.557 -23.916 1.00 88.50 124 GLY A O 1
ATOM 1017 N N . ALA A 1 125 ? 16.853 5.151 -23.912 1.00 89.56 125 ALA A N 1
ATOM 1018 C CA . ALA A 1 125 ? 17.095 4.755 -22.526 1.00 89.56 125 ALA A CA 1
ATOM 1019 C C . ALA A 1 125 ? 16.228 5.549 -21.528 1.00 89.56 125 ALA A C 1
ATOM 1021 O O . ALA A 1 125 ? 15.664 4.966 -20.601 1.00 89.56 125 ALA A O 1
ATOM 1022 N N . LEU A 1 126 ? 16.073 6.863 -21.737 1.00 91.25 126 LEU A N 1
ATOM 1023 C CA . LEU A 1 126 ? 15.219 7.712 -20.899 1.00 91.25 126 LEU A CA 1
ATOM 1024 C C . LEU A 1 126 ? 13.734 7.350 -21.030 1.00 91.25 126 LEU A C 1
ATOM 1026 O O . LEU A 1 126 ? 13.050 7.213 -20.015 1.00 91.25 126 LEU A O 1
ATOM 1030 N N . MET A 1 127 ? 13.244 7.148 -22.257 1.00 91.31 127 MET A N 1
ATOM 1031 C CA . MET A 1 127 ? 11.856 6.740 -22.504 1.00 91.31 127 MET A CA 1
ATOM 1032 C C . MET A 1 127 ? 11.560 5.370 -21.896 1.00 91.31 127 MET A C 1
ATOM 1034 O O . MET A 1 127 ? 10.533 5.195 -21.241 1.00 91.31 127 MET A O 1
ATOM 1038 N N . GLN A 1 128 ? 12.481 4.414 -22.037 1.00 91.62 128 GLN A N 1
ATOM 1039 C CA . GLN A 1 128 ? 12.339 3.097 -21.425 1.00 91.62 128 GLN A CA 1
ATOM 1040 C C . GLN A 1 128 ? 12.252 3.203 -19.901 1.00 91.62 128 GLN A C 1
ATOM 1042 O O . GLN A 1 128 ? 11.337 2.639 -19.297 1.00 91.62 128 GLN A O 1
ATOM 1047 N N . PHE A 1 129 ? 13.175 3.941 -19.277 1.00 90.19 129 PHE A N 1
ATOM 1048 C CA . PHE A 1 129 ? 13.165 4.145 -17.832 1.00 90.19 129 PHE A CA 1
ATOM 1049 C C . PHE A 1 129 ? 11.846 4.774 -17.364 1.00 90.19 129 PHE A C 1
ATOM 1051 O O . PHE A 1 129 ? 11.243 4.288 -16.403 1.00 90.19 129 PHE A O 1
ATOM 1058 N N . ALA A 1 130 ? 11.368 5.808 -18.060 1.00 90.44 130 ALA A N 1
ATOM 1059 C CA . ALA A 1 130 ? 10.125 6.494 -17.727 1.00 90.44 130 ALA A CA 1
ATOM 1060 C C . ALA A 1 130 ? 8.907 5.563 -17.833 1.00 90.44 130 ALA A C 1
ATOM 1062 O O . ALA A 1 130 ? 8.133 5.464 -16.880 1.00 90.44 130 ALA A O 1
ATOM 1063 N N . PHE A 1 131 ? 8.755 4.836 -18.943 1.00 90.88 131 PHE A N 1
ATOM 1064 C CA . PHE A 1 131 ? 7.609 3.951 -19.158 1.00 90.88 131 PHE A CA 1
ATOM 1065 C C . PHE A 1 131 ? 7.573 2.771 -18.188 1.00 90.88 131 PHE A C 1
ATOM 1067 O O . PHE A 1 131 ? 6.514 2.478 -17.626 1.00 90.88 131 PHE A O 1
ATOM 1074 N N . ILE A 1 132 ? 8.715 2.123 -17.937 1.00 88.56 132 ILE A N 1
ATOM 1075 C CA . ILE A 1 132 ? 8.794 1.022 -16.968 1.00 88.56 132 ILE A CA 1
ATOM 1076 C C . ILE A 1 132 ? 8.471 1.544 -15.570 1.00 88.56 132 ILE A C 1
ATOM 1078 O O . ILE A 1 132 ? 7.620 0.981 -14.880 1.00 88.56 132 ILE A O 1
ATOM 1082 N N . THR A 1 133 ? 9.094 2.650 -15.161 1.00 85.88 133 THR A N 1
ATOM 1083 C CA . THR A 1 133 ? 8.852 3.249 -13.844 1.00 85.88 133 THR A CA 1
ATOM 1084 C C . THR A 1 133 ? 7.374 3.603 -13.681 1.00 85.88 133 THR A C 1
ATOM 1086 O O . THR A 1 133 ? 6.744 3.172 -12.714 1.00 85.88 133 THR A O 1
ATOM 1089 N N . LEU A 1 134 ? 6.780 4.295 -14.654 1.00 86.75 134 LEU A N 1
ATOM 1090 C CA . LEU A 1 134 ? 5.383 4.719 -14.605 1.00 86.75 134 LEU A CA 1
ATOM 1091 C C . LEU A 1 134 ? 4.408 3.535 -14.563 1.00 86.75 134 LEU A C 1
ATOM 1093 O O . LEU A 1 134 ? 3.490 3.530 -13.744 1.00 86.75 134 LEU A O 1
ATOM 1097 N N . SER A 1 135 ? 4.628 2.505 -15.383 1.00 85.00 135 SER A N 1
ATOM 1098 C CA . SER A 1 135 ? 3.824 1.275 -15.378 1.00 85.00 135 SER A CA 1
ATOM 1099 C C . SER A 1 135 ? 3.838 0.594 -14.006 1.00 85.00 135 SER A C 1
ATOM 1101 O O . SER A 1 135 ? 2.790 0.232 -13.459 1.00 85.00 135 SER A O 1
ATOM 1103 N N . ARG A 1 136 ? 5.021 0.494 -13.383 1.00 77.75 136 ARG A N 1
ATOM 1104 C CA . ARG A 1 136 ? 5.172 -0.136 -12.065 1.00 77.75 136 ARG A CA 1
ATOM 1105 C C . ARG A 1 136 ? 4.573 0.702 -10.939 1.00 77.75 136 ARG A C 1
ATOM 1107 O O . ARG A 1 136 ? 3.900 0.141 -10.070 1.00 77.75 136 ARG A O 1
ATOM 1114 N N . PHE A 1 137 ? 4.763 2.021 -10.956 1.00 73.94 137 PHE A N 1
ATOM 1115 C CA . PHE A 1 137 ? 4.137 2.920 -9.984 1.00 73.94 137 PHE A CA 1
ATOM 1116 C C . PHE A 1 137 ? 2.611 2.936 -10.124 1.00 73.94 137 PHE A C 1
ATOM 1118 O O . PHE A 1 137 ? 1.918 2.850 -9.113 1.00 73.94 137 PHE A O 1
ATOM 1125 N N . SER A 1 138 ? 2.083 2.943 -11.350 1.00 77.50 138 SER A N 1
ATOM 1126 C CA . SER A 1 138 ? 0.640 2.888 -11.613 1.00 77.50 138 SER A CA 1
ATOM 1127 C C . SER A 1 138 ? 0.014 1.600 -11.069 1.00 77.50 138 SER A C 1
ATOM 1129 O O . SER A 1 138 ? -0.920 1.649 -10.267 1.00 77.50 138 SER A O 1
ATOM 1131 N N . TYR A 1 139 ? 0.598 0.435 -11.380 1.00 70.12 139 TYR A N 1
ATOM 1132 C CA . TYR A 1 139 ? 0.143 -0.841 -10.817 1.00 70.12 139 TYR A CA 1
ATOM 1133 C C . TYR A 1 139 ? 0.215 -0.861 -9.279 1.00 70.12 139 TYR A C 1
ATOM 1135 O O . TYR A 1 139 ? -0.669 -1.412 -8.619 1.00 70.12 139 TYR A O 1
ATOM 1143 N N . ARG A 1 140 ? 1.244 -0.241 -8.684 1.00 68.12 140 ARG A N 1
ATOM 1144 C CA . ARG A 1 140 ? 1.388 -0.144 -7.225 1.00 68.12 140 ARG A CA 1
ATOM 1145 C C . ARG A 1 140 ? 0.279 0.693 -6.597 1.00 68.12 140 ARG A C 1
ATOM 1147 O O . ARG A 1 140 ? -0.306 0.235 -5.619 1.00 68.12 140 ARG A O 1
ATOM 1154 N N . ILE A 1 141 ? -0.013 1.868 -7.152 1.00 64.50 141 ILE A N 1
ATOM 1155 C CA . ILE A 1 141 ? -1.073 2.760 -6.663 1.00 64.50 141 ILE A CA 1
ATOM 1156 C C . ILE A 1 141 ? -2.424 2.047 -6.767 1.00 64.50 141 ILE A C 1
ATOM 1158 O O . ILE A 1 141 ? -3.112 1.896 -5.761 1.00 64.50 141 ILE A O 1
ATOM 1162 N N . LEU A 1 142 ? -2.738 1.465 -7.929 1.00 62.69 142 LEU A N 1
ATOM 1163 C CA . LEU A 1 142 ? -3.977 0.710 -8.141 1.00 62.69 142 LEU A CA 1
ATOM 1164 C C . LEU A 1 142 ? -4.114 -0.490 -7.192 1.00 62.69 142 LEU A C 1
ATOM 1166 O O . LEU A 1 142 ? -5.210 -0.799 -6.725 1.00 62.69 142 LEU A O 1
ATOM 1170 N N . ARG A 1 143 ? -3.016 -1.183 -6.867 1.00 60.38 143 ARG A N 1
ATOM 1171 C CA . ARG A 1 143 ? -3.044 -2.309 -5.921 1.00 60.38 143 ARG A CA 1
ATOM 1172 C C . ARG A 1 143 ? -3.123 -1.861 -4.463 1.00 60.38 143 ARG A C 1
ATOM 1174 O O . ARG A 1 143 ? -3.686 -2.594 -3.655 1.00 60.38 143 ARG A O 1
ATOM 1181 N N . MET A 1 144 ? -2.552 -0.713 -4.115 1.00 54.97 144 MET A N 1
ATOM 1182 C CA . MET A 1 144 ? -2.651 -0.127 -2.777 1.00 54.97 144 MET A CA 1
ATOM 1183 C C . MET A 1 144 ? -4.089 0.332 -2.507 1.00 54.97 144 MET A C 1
ATOM 1185 O O . MET A 1 144 ? -4.675 -0.063 -1.501 1.00 54.97 144 MET A O 1
ATOM 1189 N N . GLU A 1 145 ? -4.699 1.007 -3.481 1.00 50.41 145 GLU A N 1
ATOM 1190 C CA . GLU A 1 145 ? -6.121 1.369 -3.511 1.00 50.41 145 GLU A CA 1
ATOM 1191 C C . GLU A 1 145 ? -7.017 0.122 -3.460 1.00 50.41 145 GLU A C 1
ATOM 1193 O O . GLU A 1 145 ? -7.899 0.001 -2.615 1.00 50.41 145 GLU A O 1
ATOM 1198 N N . SER A 1 146 ? -6.745 -0.884 -4.299 1.00 46.75 146 SER A N 1
ATOM 1199 C CA . SER A 1 146 ? -7.530 -2.123 -4.324 1.00 46.75 146 SER A CA 1
ATOM 1200 C C . SER A 1 146 ? -7.327 -2.986 -3.076 1.00 46.75 146 SER A C 1
ATOM 1202 O O . SER A 1 146 ? -8.225 -3.744 -2.724 1.00 46.75 146 SER A O 1
ATOM 1204 N N . LYS A 1 147 ? -6.194 -2.882 -2.366 1.00 44.56 147 LYS A N 1
ATOM 1205 C CA . LYS A 1 147 ? -6.040 -3.470 -1.027 1.00 44.56 147 LYS A CA 1
ATOM 1206 C C . LYS A 1 147 ? -6.905 -2.737 -0.011 1.00 44.56 147 LYS A C 1
ATOM 1208 O O . LYS A 1 147 ? -7.569 -3.425 0.748 1.00 44.56 147 LYS A O 1
ATOM 1213 N N . ASN A 1 148 ? -6.969 -1.407 -0.039 1.00 43.84 148 ASN A N 1
ATOM 1214 C CA . ASN A 1 148 ? -7.903 -0.662 0.808 1.00 43.84 148 ASN A CA 1
ATOM 1215 C C . ASN A 1 148 ? -9.364 -1.024 0.501 1.00 43.84 148 ASN A C 1
ATOM 1217 O O . ASN A 1 148 ? -10.135 -1.255 1.423 1.00 43.84 148 ASN A O 1
ATOM 1221 N N . VAL A 1 149 ? -9.737 -1.183 -0.771 1.00 42.56 149 VAL A N 1
ATOM 1222 C CA . VAL A 1 149 ? -11.124 -1.480 -1.176 1.00 42.56 149 VAL A C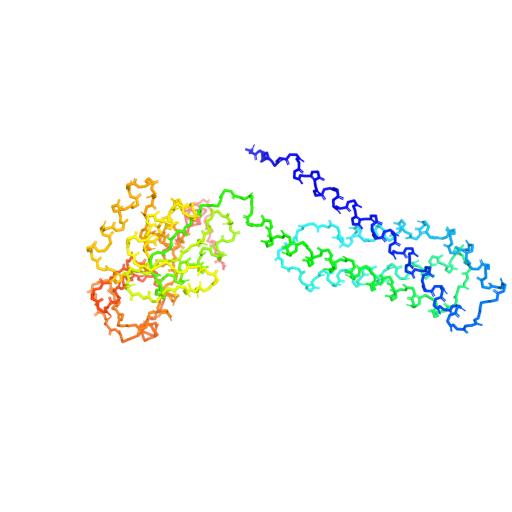A 1
ATOM 1223 C C . VAL A 1 149 ? -11.497 -2.967 -1.019 1.00 42.56 149 VAL A C 1
ATOM 1225 O O . VAL A 1 149 ? -12.615 -3.279 -0.616 1.00 42.56 149 VAL A O 1
ATOM 1228 N N . ASN A 1 150 ? -10.585 -3.919 -1.267 1.00 36.50 150 ASN A N 1
ATOM 1229 C CA . ASN A 1 150 ? -10.837 -5.355 -1.048 1.00 36.50 150 ASN A CA 1
ATOM 1230 C C . ASN A 1 150 ? -10.603 -5.813 0.404 1.00 36.50 150 ASN A C 1
ATOM 1232 O O . ASN A 1 150 ? -11.143 -6.855 0.779 1.00 36.50 150 ASN A O 1
ATOM 1236 N N . MET A 1 151 ? -9.870 -5.056 1.237 1.00 40.44 151 MET A N 1
ATOM 1237 C CA . MET A 1 151 ? -9.834 -5.285 2.694 1.00 40.44 151 MET A CA 1
ATOM 1238 C C . MET A 1 151 ? -11.204 -5.082 3.345 1.00 40.44 151 MET A C 1
ATOM 1240 O O . MET A 1 151 ? -11.451 -5.646 4.403 1.00 40.44 151 MET A O 1
ATOM 1244 N N . PHE A 1 152 ? -12.120 -4.352 2.702 1.00 40.59 152 PHE A N 1
ATOM 1245 C CA . PHE A 1 152 ? -13.492 -4.197 3.185 1.00 40.59 152 PHE A CA 1
ATOM 1246 C C . PHE A 1 152 ? -14.407 -5.401 2.906 1.00 40.59 152 PHE A C 1
ATOM 1248 O O . PHE A 1 152 ? -15.526 -5.393 3.408 1.00 40.59 152 PHE A O 1
ATOM 1255 N N . LYS A 1 153 ? -14.001 -6.413 2.115 1.00 33.88 153 LYS A N 1
ATOM 1256 C CA . LYS A 1 153 ? -14.961 -7.423 1.618 1.00 33.88 153 LYS A CA 1
ATOM 1257 C C . LYS A 1 153 ? -14.667 -8.910 1.855 1.00 33.88 153 LYS A C 1
ATOM 1259 O O . LYS A 1 153 ? -15.598 -9.677 1.636 1.00 33.88 153 LYS A O 1
ATOM 1264 N N . LYS A 1 154 ? -13.463 -9.380 2.231 1.00 31.64 154 LYS A N 1
ATOM 1265 C CA . LYS A 1 154 ? -13.169 -10.844 2.176 1.00 31.64 154 LYS A CA 1
ATOM 1266 C C . LYS A 1 154 ? -12.166 -11.450 3.180 1.00 31.64 154 LYS A C 1
ATOM 1268 O O . LYS A 1 154 ? -11.488 -12.422 2.851 1.00 31.64 154 LYS A O 1
ATOM 1273 N N . THR A 1 155 ? -12.113 -10.976 4.413 1.00 36.00 155 THR A N 1
ATOM 1274 C CA . THR A 1 155 ? -11.639 -11.801 5.545 1.00 36.00 155 THR A CA 1
ATOM 1275 C C . THR A 1 155 ? -12.780 -11.886 6.542 1.00 36.00 155 THR A C 1
ATOM 1277 O O . THR A 1 155 ? -13.536 -10.927 6.633 1.00 36.00 155 THR A O 1
ATOM 1280 N N . ALA A 1 156 ? -12.961 -13.026 7.212 1.00 42.34 156 ALA A N 1
ATOM 1281 C CA . ALA A 1 156 ? -13.855 -13.126 8.363 1.00 42.34 156 ALA A CA 1
ATOM 1282 C C . ALA A 1 156 ? -13.336 -12.140 9.419 1.00 42.34 156 ALA A C 1
ATOM 1284 O O . ALA A 1 156 ? -12.393 -12.439 10.146 1.00 42.34 156 ALA A O 1
ATOM 1285 N N . THR A 1 157 ? -13.824 -10.906 9.341 1.00 55.09 157 THR A N 1
ATOM 1286 C CA . THR A 1 157 ? -13.444 -9.790 10.192 1.00 55.09 157 THR A CA 1
ATOM 1287 C C . THR A 1 157 ? -14.512 -9.718 11.257 1.00 55.09 157 THR A C 1
ATOM 1289 O O . THR A 1 157 ? -15.635 -9.341 10.934 1.00 55.09 157 THR A O 1
ATOM 1292 N N . VAL A 1 158 ? -14.160 -10.080 12.486 1.00 59.16 158 VAL A N 1
ATOM 1293 C CA . VAL A 1 158 ? -15.028 -9.897 13.643 1.00 59.16 158 VAL A CA 1
ATOM 1294 C C . VAL A 1 158 ? -15.304 -8.406 13.759 1.00 59.16 158 VAL A C 1
ATOM 1296 O O . VAL A 1 158 ? -14.382 -7.603 13.956 1.00 59.16 158 VAL A O 1
ATOM 1299 N N . ASN A 1 159 ? -16.560 -8.024 13.558 1.00 72.62 159 ASN A N 1
ATOM 1300 C CA . ASN A 1 159 ? -16.974 -6.635 13.674 1.00 72.62 159 ASN A CA 1
ATOM 1301 C C . ASN A 1 159 ? -17.069 -6.264 15.151 1.00 72.62 159 ASN A C 1
ATOM 1303 O O . ASN A 1 159 ? -17.893 -6.809 15.889 1.00 72.62 159 ASN A O 1
ATOM 1307 N N . ILE A 1 160 ? -16.224 -5.324 15.566 1.00 81.81 160 ILE A N 1
ATOM 1308 C CA . ILE A 1 160 ? -16.116 -4.886 16.952 1.00 81.81 160 ILE A CA 1
ATOM 1309 C C . ILE A 1 160 ? -16.794 -3.535 17.133 1.00 81.81 160 ILE A C 1
ATOM 1311 O O . ILE A 1 160 ? -16.498 -2.564 16.430 1.00 81.81 160 ILE A O 1
ATOM 1315 N N . MET A 1 161 ? -17.674 -3.467 18.123 1.00 87.12 161 MET A N 1
ATOM 1316 C CA . MET A 1 161 ? -18.225 -2.217 18.629 1.00 87.12 161 MET A CA 1
ATOM 1317 C C . MET A 1 161 ? -17.463 -1.794 19.881 1.00 87.12 161 MET A C 1
ATOM 1319 O O . MET A 1 161 ? -17.289 -2.586 20.803 1.00 87.12 161 MET A O 1
ATOM 1323 N N . VAL A 1 162 ? -17.022 -0.539 19.926 1.00 88.94 162 VAL A N 1
ATOM 1324 C CA . VAL A 1 162 ? -16.282 0.002 21.074 1.00 88.94 162 VAL A CA 1
ATOM 1325 C C . VAL A 1 162 ? -17.196 0.923 21.875 1.00 88.94 162 VAL A C 1
ATOM 1327 O O . VAL A 1 162 ? -17.684 1.923 21.351 1.00 88.94 162 VAL A O 1
ATOM 1330 N N . VAL A 1 163 ? -17.436 0.601 23.144 1.00 88.81 163 VAL A N 1
ATOM 1331 C CA . VAL A 1 163 ? -18.274 1.410 24.041 1.00 88.81 163 VAL A CA 1
ATOM 1332 C C . VAL A 1 163 ? -17.376 2.305 24.891 1.00 88.81 163 VAL A C 1
ATOM 1334 O O . VAL A 1 163 ? -16.614 1.822 25.728 1.00 88.81 163 VAL A O 1
ATOM 1337 N N . GLY A 1 164 ? -17.471 3.613 24.659 1.00 84.56 164 GLY A N 1
ATOM 1338 C CA . GLY A 1 164 ? -16.625 4.649 25.243 1.00 84.56 164 GLY A CA 1
ATOM 1339 C C . GLY A 1 164 ? -15.932 5.484 24.166 1.00 84.56 164 GLY A C 1
ATOM 1340 O O . GLY A 1 164 ? -14.999 5.016 23.521 1.00 84.56 164 GLY A O 1
ATOM 1341 N N . VAL A 1 165 ? -16.348 6.743 24.000 1.00 79.19 165 VAL A N 1
ATOM 1342 C CA . VAL A 1 165 ? -15.771 7.711 23.032 1.00 79.19 165 VAL A CA 1
ATOM 1343 C C . VAL A 1 165 ? -14.597 8.500 23.646 1.00 79.19 165 VAL A C 1
ATOM 1345 O O . VAL A 1 165 ? -14.104 9.469 23.081 1.00 79.19 165 VAL A O 1
ATOM 1348 N N . GLY A 1 166 ? -14.117 8.081 24.819 1.00 73.69 166 GLY A N 1
ATOM 1349 C CA . GLY A 1 166 ? -12.959 8.672 25.488 1.00 73.69 166 GLY A CA 1
ATOM 1350 C C . GLY A 1 166 ? -11.610 8.219 24.919 1.00 73.69 166 GLY A C 1
ATOM 1351 O O . GLY A 1 166 ? -11.523 7.489 23.928 1.00 73.69 166 GLY A O 1
ATOM 1352 N N . GLU A 1 167 ? -10.538 8.618 25.602 1.00 68.81 167 GLU A N 1
ATOM 1353 C CA . GLU A 1 167 ? -9.157 8.293 25.222 1.00 68.81 167 GLU A CA 1
ATOM 1354 C C . GLU A 1 167 ? -8.916 6.777 25.159 1.00 68.81 167 GLU A C 1
ATOM 1356 O O . GLU A 1 167 ? -8.343 6.286 24.187 1.00 68.81 167 GLU A O 1
ATOM 1361 N N . SER A 1 168 ? -9.459 6.016 26.111 1.00 69.44 168 SER A N 1
ATOM 1362 C CA . SER A 1 168 ? -9.371 4.551 26.127 1.00 69.44 168 SER A CA 1
ATOM 1363 C C . SER A 1 168 ? -10.013 3.892 24.901 1.00 69.44 168 SER A C 1
ATOM 1365 O O . SER A 1 168 ? -9.456 2.949 24.341 1.00 69.44 168 SER A O 1
ATOM 1367 N N . GLY A 1 169 ? -11.139 4.419 24.408 1.00 74.56 169 GLY A N 1
ATOM 1368 C CA . GLY A 1 169 ? -11.773 3.925 23.180 1.00 74.56 169 GLY A CA 1
ATOM 1369 C C . GLY A 1 169 ? -10.910 4.153 21.944 1.00 74.56 169 GLY A C 1
ATOM 1370 O O . GLY A 1 169 ? -10.793 3.279 21.083 1.00 74.56 169 GLY A O 1
ATOM 1371 N N . LEU A 1 170 ? -10.235 5.301 21.885 1.00 77.12 170 LEU A N 1
ATOM 1372 C CA . LEU A 1 170 ? -9.298 5.609 20.811 1.00 77.12 170 LEU A CA 1
ATOM 1373 C C . LEU A 1 170 ? -8.062 4.695 20.843 1.00 77.12 170 LEU A C 1
ATOM 1375 O O . LEU A 1 170 ? -7.565 4.309 19.783 1.00 77.12 170 LEU A O 1
ATOM 1379 N N . ILE A 1 171 ? -7.580 4.329 22.036 1.00 74.19 171 ILE A N 1
ATOM 1380 C CA . ILE A 1 171 ? -6.476 3.371 22.210 1.00 74.19 171 ILE A CA 1
ATOM 1381 C C . ILE A 1 171 ? -6.862 2.005 21.636 1.00 74.19 171 ILE A C 1
ATOM 1383 O O . ILE A 1 171 ? -6.091 1.441 20.860 1.00 74.19 171 ILE A O 1
ATOM 1387 N N . VAL A 1 172 ? -8.067 1.508 21.938 1.00 76.31 172 VAL A N 1
ATOM 1388 C CA . VAL A 1 172 ? -8.576 0.239 21.386 1.00 76.31 172 VAL A CA 1
ATOM 1389 C C . VAL A 1 172 ? -8.616 0.270 19.865 1.00 76.31 172 VAL A C 1
ATOM 1391 O O . VAL A 1 172 ? -8.139 -0.659 19.220 1.00 76.31 172 VAL A O 1
ATOM 1394 N N . ILE A 1 173 ? -9.140 1.347 19.280 1.00 81.56 173 ILE A N 1
ATOM 1395 C CA . ILE A 1 173 ? -9.235 1.483 17.821 1.00 81.56 173 ILE A CA 1
ATOM 1396 C C . ILE A 1 173 ? -7.852 1.461 17.183 1.00 81.56 173 ILE A C 1
ATOM 1398 O O . ILE A 1 173 ? -7.617 0.685 16.259 1.00 81.56 173 ILE A O 1
ATOM 1402 N N . LYS A 1 174 ? -6.911 2.253 17.707 1.00 77.06 174 LYS A N 1
ATOM 1403 C CA . LYS A 1 174 ? -5.531 2.256 17.208 1.00 77.06 174 LYS A CA 1
ATOM 1404 C C . LYS A 1 174 ? -4.885 0.880 17.343 1.00 77.06 174 LYS A C 1
ATOM 1406 O O . LYS A 1 174 ? -4.178 0.460 16.432 1.00 77.06 174 LYS A O 1
ATOM 1411 N N . HIS A 1 175 ? -5.128 0.174 18.445 1.00 72.75 175 HIS A N 1
ATOM 1412 C CA . HIS A 1 175 ? -4.593 -1.166 18.657 1.00 72.75 175 HIS A CA 1
ATOM 1413 C C . HIS A 1 175 ? -5.150 -2.174 17.639 1.00 72.75 175 HIS A C 1
ATOM 1415 O O . HIS A 1 175 ? -4.386 -2.910 17.012 1.00 72.75 175 HIS A O 1
ATOM 1421 N N . LEU A 1 176 ? -6.465 -2.140 17.404 1.00 71.44 176 LEU A N 1
ATOM 1422 C CA . LEU A 1 176 ? -7.142 -2.955 16.394 1.00 71.44 176 LEU A CA 1
ATOM 1423 C C . LEU A 1 176 ? -6.619 -2.679 14.977 1.00 71.44 176 LEU A C 1
ATOM 1425 O O . LEU A 1 176 ? -6.411 -3.609 14.201 1.00 71.44 176 LEU A O 1
ATOM 1429 N N . GLU A 1 177 ? -6.355 -1.416 14.644 1.00 70.94 177 GLU A N 1
ATOM 1430 C CA . GLU A 1 177 ? -5.792 -1.021 13.348 1.00 70.94 177 GLU A CA 1
ATOM 1431 C C . GLU A 1 177 ? -4.315 -1.427 13.190 1.00 70.94 177 GLU A C 1
ATOM 1433 O O . GLU A 1 177 ? -3.883 -1.818 12.102 1.00 70.94 177 GLU A O 1
ATOM 1438 N N . GLN A 1 178 ? -3.526 -1.367 14.268 1.00 62.47 178 GLN A N 1
ATOM 1439 C CA . GLN A 1 178 ? -2.100 -1.716 14.273 1.00 62.47 178 GLN A CA 1
ATOM 1440 C C . GLN A 1 178 ? -1.839 -3.226 14.273 1.00 62.47 178 GLN A C 1
ATOM 1442 O O . GLN A 1 178 ? -0.786 -3.655 13.792 1.00 62.47 178 GLN A O 1
ATOM 1447 N N . GLY A 1 179 ? -2.789 -4.034 14.759 1.00 56.25 179 GLY A N 1
ATOM 1448 C CA . GLY A 1 179 ? -2.681 -5.492 14.891 1.00 56.25 179 GLY A CA 1
ATOM 1449 C C . GLY A 1 179 ? -2.375 -6.248 13.590 1.00 56.25 179 GLY A C 1
ATOM 1450 O O . GLY A 1 179 ? -2.014 -7.423 13.637 1.00 56.25 179 GLY A O 1
ATOM 1451 N N . GLY A 1 180 ? -2.462 -5.595 12.423 1.00 44.50 180 GLY A N 1
ATOM 1452 C CA . GLY A 1 180 ? -1.870 -6.020 11.144 1.00 44.50 180 GLY A CA 1
ATOM 1453 C C . GLY A 1 180 ? -2.488 -7.260 10.484 1.00 44.50 180 GLY A C 1
ATOM 1454 O O . GLY A 1 180 ? -2.371 -7.435 9.269 1.00 44.50 180 GLY A O 1
ATOM 1455 N N . ASN A 1 181 ? -3.176 -8.096 11.255 1.00 44.78 181 ASN A N 1
ATOM 1456 C CA . ASN A 1 181 ? -4.012 -9.188 10.802 1.00 44.78 181 ASN A CA 1
ATOM 1457 C C . ASN A 1 181 ? -5.459 -8.706 10.885 1.00 44.78 181 ASN A C 1
ATOM 1459 O O . ASN A 1 181 ? -5.994 -8.574 11.977 1.00 44.78 181 ASN A O 1
ATOM 1463 N N . ASN A 1 182 ? -6.062 -8.448 9.723 1.00 51.75 182 ASN A N 1
ATOM 1464 C CA . ASN A 1 182 ? -7.445 -8.014 9.460 1.00 51.75 182 ASN A CA 1
ATOM 1465 C C . ASN A 1 182 ? -8.536 -8.988 9.997 1.00 51.75 182 ASN A C 1
ATOM 1467 O O . ASN A 1 182 ? -9.484 -9.321 9.293 1.00 51.75 182 ASN A O 1
ATOM 1471 N N . ILE A 1 183 ? -8.365 -9.517 11.206 1.00 53.09 183 ILE A N 1
ATOM 1472 C CA . ILE A 1 183 ? -9.222 -10.490 11.892 1.00 53.09 183 ILE A CA 1
ATOM 1473 C C . ILE A 1 183 ? -10.296 -9.760 12.700 1.00 53.09 183 ILE A C 1
ATOM 1475 O O . ILE A 1 183 ? -11.400 -10.266 12.830 1.00 53.09 183 ILE A O 1
ATOM 1479 N N . ALA A 1 184 ? -9.999 -8.561 13.195 1.00 62.28 184 ALA A N 1
ATOM 1480 C CA . ALA A 1 184 ? -10.889 -7.755 14.015 1.00 62.28 184 ALA A CA 1
ATOM 1481 C C . ALA A 1 184 ? -10.964 -6.339 13.441 1.00 62.28 184 ALA A C 1
ATOM 1483 O O . ALA A 1 184 ? -9.933 -5.760 13.093 1.00 62.28 184 ALA A O 1
ATOM 1484 N N . LYS A 1 185 ? -12.173 -5.790 13.303 1.00 71.38 185 LYS A N 1
ATOM 1485 C CA . LYS A 1 185 ? -12.381 -4.469 12.705 1.00 71.38 185 LYS A CA 1
ATOM 1486 C C . LYS A 1 185 ? -13.329 -3.629 13.557 1.00 71.38 185 LYS A C 1
ATOM 1488 O O . LYS A 1 185 ? -14.464 -4.057 13.760 1.00 71.38 185 LYS A O 1
ATOM 1493 N N . PRO A 1 186 ? -12.929 -2.423 13.993 1.00 81.50 186 PRO A N 1
ATOM 1494 C CA . PRO A 1 186 ? -13.861 -1.517 14.644 1.00 81.50 186 PRO A CA 1
ATOM 1495 C C . PRO A 1 186 ? -14.875 -0.999 13.611 1.00 81.50 186 PRO A C 1
ATOM 1497 O O . PRO A 1 186 ? -14.489 -0.521 12.541 1.00 81.50 186 PRO A O 1
ATOM 1500 N N . VAL A 1 187 ? -16.173 -1.129 13.901 1.00 84.88 187 VAL A N 1
ATOM 1501 C CA . VAL A 1 187 ? -17.259 -0.729 12.979 1.00 84.88 187 VAL A CA 1
ATOM 1502 C C . VAL A 1 187 ? -18.036 0.494 13.448 1.00 84.88 187 VAL A C 1
ATOM 1504 O O . VAL A 1 187 ? -18.507 1.276 12.621 1.00 84.88 187 VAL A O 1
ATOM 1507 N N . CYS A 1 188 ? -18.155 0.687 14.758 1.00 89.25 188 CYS A N 1
ATOM 1508 C CA . CYS A 1 188 ? -18.801 1.847 15.353 1.00 89.25 188 CYS A CA 1
ATOM 1509 C C . CYS A 1 188 ? -18.308 2.073 16.784 1.00 89.25 188 CYS A C 1
ATOM 1511 O O . CYS A 1 188 ? -17.775 1.168 17.435 1.00 89.25 188 CYS A O 1
ATOM 1513 N N . MET A 1 189 ? -18.515 3.297 17.262 1.00 89.56 189 MET A N 1
ATOM 1514 C CA . MET A 1 189 ? -18.307 3.660 18.659 1.00 89.56 189 MET A CA 1
ATOM 1515 C C . MET A 1 189 ? -19.635 3.999 19.316 1.00 89.56 189 MET A C 1
ATOM 1517 O O . MET A 1 189 ? -20.529 4.522 18.654 1.00 89.56 189 MET A O 1
ATOM 1521 N N . VAL A 1 190 ? -19.752 3.741 20.613 1.00 89.12 190 VAL A N 1
ATOM 1522 C CA . VAL A 1 190 ? -20.932 4.098 21.404 1.00 89.12 190 VAL A CA 1
ATOM 1523 C C . VAL A 1 190 ? -20.531 5.050 22.523 1.00 89.12 190 VAL A C 1
ATOM 1525 O O . VAL A 1 190 ? -19.632 4.725 23.296 1.00 89.12 190 VAL A O 1
ATOM 1528 N N . ASP A 1 191 ? -21.208 6.192 22.648 1.00 86.75 191 ASP A N 1
ATOM 1529 C CA . ASP A 1 191 ? -21.205 6.982 23.886 1.00 86.75 191 ASP A CA 1
ATOM 1530 C C . ASP A 1 191 ? -22.529 6.741 24.617 1.00 86.75 191 ASP A C 1
ATOM 1532 O O . ASP A 1 191 ? -23.610 6.936 24.057 1.00 86.75 191 ASP A O 1
ATOM 1536 N N . TYR A 1 192 ? -22.453 6.279 25.863 1.00 80.56 192 TYR A N 1
ATOM 1537 C CA . TYR A 1 192 ? -23.636 6.062 26.695 1.00 80.56 192 TYR A CA 1
ATOM 1538 C C . TYR A 1 192 ? -24.194 7.371 27.259 1.00 80.56 192 TYR A C 1
ATOM 1540 O O . TYR A 1 192 ? -25.332 7.389 27.725 1.00 80.56 192 TYR A O 1
ATOM 1548 N N . ARG A 1 193 ? -23.416 8.460 27.216 1.00 79.69 193 ARG A N 1
ATOM 1549 C CA . ARG A 1 193 ? -23.876 9.794 27.599 1.00 79.69 193 ARG A CA 1
ATOM 1550 C C . ARG A 1 193 ? -24.740 10.372 26.486 1.00 79.69 193 ARG A C 1
ATOM 1552 O O . ARG A 1 193 ? -24.496 10.152 25.298 1.00 79.69 193 ARG A O 1
ATOM 1559 N N . GLU A 1 194 ? -25.755 11.133 26.871 1.00 64.75 194 GLU A N 1
ATOM 1560 C CA . GLU A 1 194 ? -26.592 11.844 25.912 1.00 64.75 194 GLU A CA 1
ATOM 1561 C C . GLU A 1 194 ? -25.765 12.939 25.226 1.00 64.75 194 GLU A C 1
ATOM 1563 O O . GLU A 1 194 ? -25.391 13.940 25.836 1.00 64.75 194 GLU A O 1
ATOM 1568 N N . ALA A 1 195 ? -25.447 12.748 23.947 1.00 62.97 195 ALA A N 1
ATOM 1569 C CA . ALA A 1 195 ? -24.800 13.763 23.127 1.0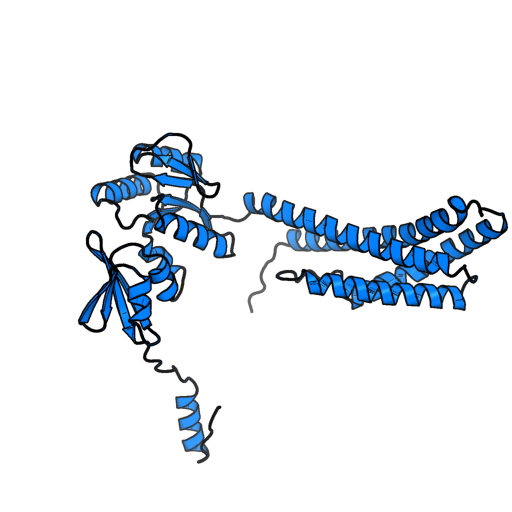0 62.97 195 ALA A CA 1
ATOM 1570 C C . ALA A 1 195 ? -25.281 13.698 21.665 1.00 62.97 195 ALA A C 1
ATOM 1572 O O . ALA A 1 195 ? -25.959 12.764 21.239 1.00 62.97 195 ALA A O 1
ATOM 1573 N N . ARG A 1 196 ? -25.016 14.788 20.934 1.00 56.84 196 ARG A N 1
ATOM 1574 C CA . ARG A 1 196 ? -25.661 15.190 19.668 1.00 56.84 196 ARG A CA 1
ATOM 1575 C C . ARG A 1 196 ? -25.611 14.113 18.575 1.00 56.84 196 ARG A C 1
ATOM 1577 O O . ARG A 1 196 ? -24.578 13.502 18.345 1.00 56.84 196 ARG A O 1
ATOM 1584 N N . MET A 1 197 ? -26.705 13.964 17.823 1.00 55.25 197 MET A N 1
ATOM 1585 C CA . MET A 1 197 ? -26.781 13.062 16.664 1.00 55.25 197 MET A CA 1
ATOM 1586 C C . MET A 1 197 ? -25.763 13.435 15.566 1.00 55.25 197 MET A C 1
ATOM 1588 O O . MET A 1 197 ? -25.542 14.613 15.293 1.00 55.25 197 MET A O 1
ATOM 1592 N N . ASN A 1 198 ? -25.227 12.416 14.882 1.00 56.66 198 ASN A N 1
ATOM 1593 C CA . ASN A 1 198 ? -24.325 12.497 13.719 1.00 56.66 198 ASN A CA 1
ATOM 1594 C C . ASN A 1 198 ? -22.904 13.031 13.985 1.00 56.66 198 ASN A C 1
ATOM 1596 O O . ASN A 1 198 ? -22.447 13.965 13.327 1.00 56.66 198 ASN A O 1
ATOM 1600 N N . CYS A 1 199 ? -22.158 12.370 14.872 1.00 71.19 199 CYS A N 1
ATOM 1601 C CA . CYS A 1 199 ? -20.708 12.554 14.983 1.00 71.19 199 CYS A CA 1
ATOM 1602 C C . CYS A 1 199 ? -19.951 11.363 14.378 1.00 71.19 199 CYS A C 1
ATOM 1604 O O . CYS A 1 199 ? -20.367 10.211 14.506 1.00 71.19 199 CYS A O 1
ATOM 1606 N N . MET A 1 200 ? -18.822 11.647 13.728 1.00 76.88 200 MET A N 1
ATOM 1607 C CA . MET A 1 200 ? -17.836 10.635 13.349 1.00 76.88 200 MET A CA 1
ATOM 1608 C C . MET A 1 200 ? -16.538 10.895 14.108 1.00 76.88 200 MET A C 1
ATOM 1610 O O . MET A 1 200 ? -16.094 12.040 14.177 1.00 76.88 200 MET A O 1
ATOM 1614 N N . MET A 1 201 ? -15.919 9.841 14.638 1.00 71.75 201 MET A N 1
ATOM 1615 C CA . MET A 1 201 ? -14.612 9.908 15.292 1.00 71.75 201 MET A CA 1
ATOM 1616 C C . MET A 1 201 ? -13.668 8.910 14.628 1.00 71.75 201 MET A C 1
ATOM 1618 O O . MET A 1 201 ? -14.025 7.751 14.450 1.00 71.75 201 MET A O 1
ATOM 1622 N N . ASN A 1 202 ? -12.488 9.367 14.193 1.00 69.25 202 ASN A N 1
ATOM 1623 C CA . ASN A 1 202 ? -11.535 8.550 13.425 1.00 69.25 202 ASN A CA 1
ATOM 1624 C C . ASN A 1 202 ? -12.149 7.843 12.192 1.00 69.25 202 ASN A C 1
ATOM 1626 O O . ASN A 1 202 ? -11.731 6.757 11.809 1.00 69.25 202 ASN A O 1
ATOM 1630 N N . GLY A 1 203 ? -13.157 8.456 11.557 1.00 72.75 203 GLY A N 1
ATOM 1631 C CA . GLY A 1 203 ? -13.862 7.867 10.411 1.00 72.75 203 GLY A CA 1
ATOM 1632 C C . GLY A 1 203 ? -14.885 6.779 10.767 1.00 72.75 203 GLY A C 1
ATOM 1633 O O . GLY A 1 203 ? -15.485 6.207 9.859 1.00 72.75 203 GLY A O 1
ATOM 1634 N N . LEU A 1 204 ? -15.122 6.518 12.059 1.00 83.44 204 LEU A N 1
ATOM 1635 C CA . LEU A 1 204 ? -16.153 5.604 12.553 1.00 83.44 204 LEU A CA 1
ATOM 1636 C C . LEU A 1 204 ? -17.400 6.375 13.017 1.00 83.44 204 LEU A C 1
ATOM 1638 O O . LEU A 1 204 ? -17.270 7.436 13.636 1.00 83.44 204 LEU A O 1
ATOM 1642 N N . PRO A 1 205 ? -18.615 5.859 12.755 1.00 85.75 205 PRO A N 1
ATOM 1643 C CA . PRO A 1 205 ? -19.847 6.466 13.242 1.00 85.75 205 PRO A CA 1
ATOM 1644 C C . PRO A 1 205 ? -19.972 6.316 14.765 1.00 85.75 205 PRO A C 1
ATOM 1646 O O . PRO A 1 205 ? -19.764 5.226 15.305 1.00 85.75 205 PRO A O 1
ATOM 1649 N N . VAL A 1 206 ? -20.363 7.402 15.439 1.00 87.94 206 VAL A N 1
ATOM 1650 C CA . VAL A 1 206 ? -20.657 7.411 16.877 1.00 87.94 206 VAL A CA 1
ATOM 1651 C C . VAL A 1 206 ? -22.164 7.274 17.099 1.00 87.94 206 VAL A C 1
ATOM 1653 O O . VAL A 1 206 ? -22.960 8.066 16.592 1.00 87.94 206 VAL A O 1
ATOM 1656 N N . VAL A 1 207 ? -22.551 6.248 17.851 1.00 86.88 207 VAL A N 1
ATOM 1657 C CA . VAL A 1 207 ? -23.918 5.975 18.292 1.00 86.88 207 VAL A CA 1
ATOM 1658 C C . VAL A 1 207 ? -24.075 6.501 19.713 1.00 86.88 207 VAL A C 1
ATOM 1660 O O . VAL A 1 207 ? -23.266 6.196 20.583 1.00 86.88 207 VAL A O 1
ATOM 1663 N N . PHE A 1 208 ? -25.120 7.282 19.952 1.00 86.44 208 PHE A N 1
ATOM 1664 C CA . PHE A 1 208 ? -25.378 7.876 21.260 1.00 86.44 208 PHE A CA 1
ATOM 1665 C C . PHE A 1 208 ? -26.532 7.172 21.959 1.00 86.44 208 PHE A C 1
ATOM 1667 O O . PHE A 1 208 ? -27.544 6.860 21.326 1.00 86.44 208 PHE A O 1
ATOM 1674 N N . GLY A 1 209 ? -26.388 6.973 23.265 1.00 84.81 209 GLY A N 1
ATOM 1675 C CA . GLY A 1 209 ? -27.410 6.400 24.130 1.00 84.81 209 GLY A CA 1
ATOM 1676 C C . GLY A 1 209 ? -27.437 4.870 24.124 1.00 84.81 209 GLY A C 1
ATOM 1677 O O . GLY A 1 209 ? -27.293 4.208 23.095 1.00 84.81 209 GLY A O 1
ATOM 1678 N N . ILE A 1 210 ? -27.688 4.308 25.306 1.00 84.88 210 ILE A N 1
ATOM 1679 C CA . ILE A 1 210 ? -27.696 2.859 25.559 1.00 84.88 210 ILE A CA 1
ATOM 1680 C C . ILE A 1 210 ? -28.793 2.155 24.747 1.00 84.88 210 ILE A C 1
ATOM 1682 O O . ILE A 1 210 ? -28.569 1.090 24.178 1.00 84.88 210 ILE A O 1
ATOM 1686 N N . ASN A 1 211 ? -29.956 2.792 24.605 1.00 85.31 211 ASN A N 1
ATOM 1687 C CA . ASN A 1 211 ? -31.109 2.232 23.890 1.00 85.31 211 ASN A CA 1
ATOM 1688 C C . ASN A 1 211 ? -30.833 1.990 22.394 1.00 85.31 211 ASN A C 1
ATOM 1690 O O . ASN A 1 211 ? -31.486 1.161 21.764 1.00 85.31 211 ASN A O 1
ATOM 1694 N N . ASN A 1 212 ? -29.851 2.691 21.818 1.00 86.56 212 ASN A N 1
ATOM 1695 C CA . ASN A 1 212 ? -29.505 2.573 20.403 1.00 86.56 212 ASN A CA 1
ATOM 1696 C C . ASN A 1 212 ? -28.478 1.468 20.121 1.00 86.56 212 ASN A C 1
ATOM 1698 O O . ASN A 1 212 ? -28.207 1.171 18.955 1.00 86.56 212 ASN A O 1
ATOM 1702 N N . ILE A 1 213 ? -27.933 0.828 21.159 1.00 88.19 213 ILE A N 1
ATOM 1703 C CA . ILE A 1 213 ? -26.943 -0.245 21.025 1.00 88.19 213 ILE A CA 1
ATOM 1704 C C . ILE A 1 213 ? -27.530 -1.433 20.261 1.00 88.19 213 ILE A C 1
ATOM 1706 O O . ILE A 1 213 ? -26.920 -1.902 19.305 1.00 88.19 213 ILE A O 1
ATOM 1710 N N . THR A 1 214 ? -28.751 -1.861 20.584 1.00 87.25 214 THR A N 1
ATOM 1711 C CA . THR A 1 214 ? -29.426 -2.974 19.894 1.00 87.25 214 THR A CA 1
ATOM 1712 C C . THR A 1 214 ? -29.601 -2.702 18.398 1.00 87.25 214 THR A C 1
ATOM 1714 O O . THR A 1 214 ? -29.406 -3.583 17.557 1.00 87.25 214 THR A O 1
ATOM 1717 N N . ALA A 1 215 ? -29.938 -1.459 18.042 1.00 86.44 215 ALA A N 1
ATOM 1718 C CA . ALA A 1 215 ? -30.052 -1.045 16.648 1.00 86.44 215 ALA A CA 1
ATOM 1719 C C . ALA A 1 215 ? -28.681 -1.030 15.952 1.00 86.44 215 ALA A C 1
ATOM 1721 O O . ALA A 1 215 ? -28.571 -1.452 14.800 1.00 86.44 215 ALA A O 1
ATOM 1722 N N . ALA A 1 216 ? -27.631 -0.586 16.650 1.00 87.06 216 ALA A N 1
ATOM 1723 C CA . ALA A 1 216 ? -26.265 -0.569 16.140 1.00 87.06 216 ALA A CA 1
ATOM 1724 C C . ALA A 1 216 ? -25.707 -1.981 15.910 1.00 87.06 216 ALA A C 1
ATOM 1726 O O . ALA A 1 216 ? -25.137 -2.224 14.846 1.00 87.06 216 ALA A O 1
ATOM 1727 N N . ILE A 1 217 ? -25.938 -2.914 16.841 1.00 85.19 217 ILE A N 1
ATOM 1728 C CA . ILE A 1 217 ? -25.527 -4.322 16.725 1.00 85.19 217 ILE A CA 1
ATOM 1729 C C . ILE A 1 217 ? -26.070 -4.924 15.428 1.00 85.19 217 ILE A C 1
ATOM 1731 O O . ILE A 1 217 ? -25.309 -5.460 14.623 1.00 85.19 217 ILE A O 1
ATOM 1735 N N . LYS A 1 218 ? -27.372 -4.753 15.168 1.00 82.94 218 LYS A N 1
ATOM 1736 C CA . LYS A 1 218 ? -28.019 -5.269 13.952 1.00 82.94 218 LYS A CA 1
ATOM 1737 C C . LYS A 1 218 ? -27.544 -4.548 12.692 1.00 82.94 218 LYS A C 1
ATOM 1739 O O . LYS A 1 218 ? -27.217 -5.193 11.698 1.00 82.94 218 LYS A O 1
ATOM 1744 N N . LYS A 1 219 ? -27.479 -3.213 12.726 1.00 83.88 219 LYS A N 1
ATOM 1745 C CA . LYS A 1 219 ? -27.108 -2.383 11.569 1.00 83.88 219 LYS A CA 1
ATOM 1746 C C . LYS A 1 219 ? -25.679 -2.641 11.093 1.00 83.88 219 LYS A C 1
ATOM 1748 O O . LYS A 1 219 ? -25.444 -2.655 9.887 1.00 83.88 219 LYS A O 1
ATOM 1753 N N . TYR A 1 220 ? -24.742 -2.811 12.022 1.00 81.06 220 TYR A N 1
ATOM 1754 C CA . TYR A 1 220 ? -23.322 -2.995 11.718 1.00 81.06 220 TYR A CA 1
ATOM 1755 C C . TYR A 1 220 ? -22.857 -4.452 11.832 1.00 81.06 220 TYR A C 1
ATOM 1757 O O . TYR A 1 220 ? -21.671 -4.707 11.651 1.00 81.06 220 TYR A O 1
ATOM 1765 N N . SER A 1 221 ? -23.778 -5.395 12.085 1.00 74.44 221 SER A N 1
ATOM 1766 C CA . SER A 1 221 ? -23.490 -6.831 12.240 1.00 74.44 221 SER A CA 1
ATOM 1767 C C . SER A 1 221 ? -22.339 -7.076 13.220 1.00 74.44 221 SER A C 1
ATOM 1769 O O . SER A 1 221 ? -21.323 -7.659 12.850 1.00 74.44 221 SER A O 1
ATOM 1771 N N . VAL A 1 222 ? -22.478 -6.531 14.431 1.00 78.25 222 VAL A N 1
ATOM 1772 C CA . VAL A 1 222 ? -21.470 -6.592 15.500 1.00 78.25 222 VAL A CA 1
ATOM 1773 C C . VAL A 1 222 ? -21.425 -8.000 16.089 1.00 78.25 222 VAL A C 1
ATOM 1775 O O . VAL A 1 222 ? -22.465 -8.546 16.440 1.00 78.25 222 VAL A O 1
ATOM 1778 N N . GLU A 1 223 ? -20.222 -8.549 16.227 1.00 59.50 223 GLU A N 1
ATOM 1779 C CA . GLU A 1 223 ? -19.971 -9.893 16.771 1.00 59.50 223 GLU A CA 1
ATOM 1780 C C . GLU A 1 223 ? -19.304 -9.845 18.154 1.00 59.50 223 GLU A C 1
ATOM 1782 O O . GLU A 1 223 ? -19.448 -10.769 18.947 1.00 59.50 223 GLU A O 1
ATOM 1787 N N . CYS A 1 224 ? -18.597 -8.754 18.464 1.00 74.12 224 CYS A N 1
ATOM 1788 C CA . CYS A 1 224 ? -17.935 -8.560 19.749 1.00 74.12 224 CYS A CA 1
ATOM 1789 C C . CYS A 1 224 ? -18.028 -7.091 20.186 1.00 74.12 224 CYS A C 1
ATOM 1791 O O . CYS A 1 224 ? -17.937 -6.167 19.371 1.00 74.12 224 CYS A O 1
ATOM 1793 N N . VAL A 1 225 ? -18.203 -6.863 21.485 1.00 84.56 225 VAL A N 1
ATOM 1794 C CA . VAL A 1 225 ? -18.262 -5.531 22.091 1.00 84.56 225 VAL A CA 1
ATOM 1795 C C . VAL A 1 225 ? -17.111 -5.362 23.066 1.00 84.56 225 VAL A C 1
ATOM 1797 O O . VAL A 1 225 ? -16.964 -6.151 23.994 1.00 84.56 225 VAL A O 1
ATOM 1800 N N . ILE A 1 226 ? -16.326 -4.299 22.897 1.00 83.38 226 ILE A N 1
ATOM 1801 C CA . ILE A 1 226 ? -15.269 -3.930 23.840 1.00 83.38 226 ILE A CA 1
ATOM 1802 C C . ILE A 1 226 ? -15.736 -2.744 24.680 1.00 83.38 226 ILE A C 1
ATOM 1804 O O . ILE A 1 226 ? -16.002 -1.659 24.156 1.00 83.38 226 ILE A O 1
ATOM 1808 N N . LEU A 1 227 ? -15.799 -2.940 25.995 1.00 86.25 227 LEU A N 1
ATOM 1809 C CA . LEU A 1 227 ? -16.048 -1.877 26.964 1.00 86.25 227 LEU A CA 1
ATOM 1810 C C . LEU A 1 227 ? -14.736 -1.136 27.230 1.00 86.25 227 LEU A C 1
ATOM 1812 O O . LEU A 1 227 ? -13.888 -1.611 27.984 1.00 86.25 227 LEU A O 1
ATOM 1816 N N . ALA A 1 228 ? -14.566 0.012 26.575 1.00 80.81 228 ALA A N 1
ATOM 1817 C CA . ALA A 1 228 ? -13.345 0.809 26.626 1.00 80.81 228 ALA A CA 1
ATOM 1818 C C . ALA A 1 228 ? -13.357 1.899 27.695 1.00 80.81 228 ALA A C 1
ATOM 1820 O O . ALA A 1 228 ? -12.294 2.312 28.150 1.00 80.81 228 ALA A O 1
ATOM 1821 N N . ASP A 1 229 ? -14.531 2.358 28.121 1.00 80.00 229 ASP A N 1
ATOM 1822 C CA . ASP A 1 229 ? -14.612 3.350 29.187 1.00 80.00 229 ASP A CA 1
ATOM 1823 C C . ASP A 1 229 ? -14.439 2.709 30.576 1.00 80.00 229 ASP A C 1
ATOM 1825 O O . ASP A 1 229 ? -15.288 1.949 31.054 1.00 80.00 229 ASP A O 1
ATOM 1829 N N . VAL A 1 230 ? -13.315 3.032 31.221 1.00 69.69 230 VAL A N 1
ATOM 1830 C CA . VAL A 1 230 ? -12.964 2.577 32.575 1.00 69.69 230 VAL A CA 1
ATOM 1831 C C . VAL A 1 230 ? -13.819 3.285 33.630 1.00 69.69 230 VAL A C 1
ATOM 1833 O O . VAL A 1 230 ? -14.165 2.670 34.634 1.00 69.69 230 VAL A O 1
ATOM 1836 N N . ALA A 1 231 ? -14.232 4.530 33.375 1.00 72.00 231 ALA A N 1
ATOM 1837 C CA . ALA A 1 231 ? -15.038 5.340 34.288 1.00 72.00 231 ALA A CA 1
ATOM 1838 C C . ALA A 1 231 ? -16.553 5.082 34.147 1.00 72.00 231 ALA A C 1
ATOM 1840 O O . ALA A 1 231 ? -17.370 5.774 34.753 1.00 72.00 231 ALA A O 1
ATOM 1841 N N . MET A 1 232 ? -16.946 4.094 33.335 1.00 78.81 232 MET A N 1
ATOM 1842 C CA . MET A 1 232 ? -18.347 3.765 33.086 1.00 78.81 232 MET A CA 1
ATOM 1843 C C . MET A 1 232 ? -19.070 3.350 34.382 1.00 78.81 232 MET A C 1
ATOM 1845 O O . MET A 1 232 ? -18.632 2.395 35.034 1.00 78.81 232 MET A O 1
ATOM 1849 N N . PRO A 1 233 ? -20.220 3.972 34.719 1.00 83.38 233 PRO A N 1
ATOM 1850 C CA . PRO A 1 233 ? -21.025 3.581 35.872 1.00 83.38 233 PRO A CA 1
ATOM 1851 C C . PRO A 1 233 ? -21.432 2.104 35.834 1.00 83.38 233 PRO A C 1
ATOM 1853 O O . PRO A 1 233 ? -21.751 1.558 34.773 1.00 83.38 233 PRO A O 1
ATOM 1856 N N . HIS A 1 234 ? -21.490 1.463 37.004 1.00 81.38 234 HIS A N 1
ATOM 1857 C CA . HIS A 1 234 ? -21.815 0.037 37.120 1.00 81.38 234 HIS A CA 1
ATOM 1858 C C . HIS A 1 234 ? -23.192 -0.314 36.526 1.00 81.38 234 HIS A C 1
ATOM 1860 O O . HIS A 1 234 ? -23.355 -1.356 35.886 1.00 81.38 234 HIS A O 1
ATOM 1866 N N . GLU A 1 235 ? -24.177 0.570 36.694 1.00 85.31 235 GLU A N 1
ATOM 1867 C CA . GLU A 1 235 ? -25.523 0.420 36.128 1.00 85.31 235 GLU A CA 1
ATOM 1868 C C . GLU A 1 235 ? -25.485 0.340 34.597 1.00 85.31 235 GLU A C 1
ATOM 1870 O O . GLU A 1 235 ? -26.045 -0.577 33.998 1.00 85.31 235 GLU A O 1
ATOM 1875 N N . ILE A 1 236 ? -24.736 1.247 33.965 1.00 85.12 236 ILE A N 1
ATOM 1876 C CA . ILE A 1 236 ? -24.580 1.318 32.509 1.00 85.12 236 ILE A CA 1
ATOM 1877 C C . ILE A 1 236 ? -23.815 0.104 31.991 1.00 85.12 236 ILE A C 1
ATOM 1879 O O . ILE A 1 236 ? -24.235 -0.532 31.027 1.00 85.12 236 ILE A O 1
ATOM 1883 N N . ARG A 1 237 ? -22.727 -0.272 32.665 1.00 84.81 237 ARG A N 1
ATOM 1884 C CA . ARG A 1 237 ? -21.936 -1.465 32.344 1.00 84.81 237 ARG A CA 1
ATOM 1885 C C . ARG A 1 237 ? -22.793 -2.732 32.352 1.00 84.81 237 ARG A C 1
ATOM 1887 O O . ARG A 1 237 ? -22.688 -3.551 31.441 1.00 84.81 237 ARG A O 1
ATOM 1894 N N . THR A 1 238 ? -23.654 -2.877 33.356 1.00 85.25 238 THR A N 1
ATOM 1895 C CA . THR A 1 238 ? -24.570 -4.021 33.479 1.00 85.25 238 THR A CA 1
ATOM 1896 C C . THR A 1 238 ? -25.646 -3.982 32.396 1.00 85.25 238 THR A C 1
ATOM 1898 O O . THR A 1 238 ? -25.912 -5.002 31.764 1.00 85.25 238 THR A O 1
ATOM 1901 N N . ALA A 1 239 ? -26.208 -2.803 32.114 1.00 87.69 239 ALA A N 1
ATOM 1902 C CA . ALA A 1 239 ? -27.187 -2.624 31.046 1.00 87.69 239 ALA A CA 1
ATOM 1903 C C . ALA A 1 239 ? -26.618 -3.019 29.675 1.00 87.69 239 ALA A C 1
ATOM 1905 O O . ALA A 1 239 ? -27.245 -3.783 28.945 1.00 87.69 239 ALA A O 1
ATOM 1906 N N . VAL A 1 240 ? -25.401 -2.573 29.344 1.00 86.94 240 VAL A N 1
ATOM 1907 C CA . VAL A 1 240 ? -24.736 -2.939 28.084 1.00 86.94 240 VAL A CA 1
ATOM 1908 C C . VAL A 1 240 ? -24.473 -4.445 28.017 1.00 86.94 240 VAL A C 1
ATOM 1910 O O . VAL A 1 240 ? -24.757 -5.053 26.987 1.00 86.94 240 VAL A O 1
ATOM 1913 N N . LYS A 1 241 ? -23.991 -5.069 29.105 1.00 85.19 241 LYS A N 1
ATOM 1914 C CA . LYS A 1 241 ? -23.777 -6.528 29.164 1.00 85.19 241 LYS A CA 1
ATOM 1915 C C . LYS A 1 241 ? -25.077 -7.308 28.941 1.00 85.19 241 LYS A C 1
ATOM 1917 O O . LYS A 1 241 ? -25.081 -8.253 28.159 1.00 85.19 241 LYS A O 1
ATOM 1922 N N . ASN A 1 242 ? -26.182 -6.877 29.549 1.00 85.19 242 ASN A N 1
ATOM 1923 C CA . ASN A 1 242 ? -27.490 -7.508 29.361 1.00 85.19 242 ASN A CA 1
ATOM 1924 C C . ASN A 1 242 ? -27.974 -7.399 27.907 1.00 85.19 242 ASN A C 1
ATOM 1926 O O . ASN A 1 242 ? -28.346 -8.409 27.319 1.00 85.19 242 ASN A O 1
ATOM 1930 N N . ILE A 1 243 ? -27.880 -6.210 27.298 1.00 87.00 243 ILE A N 1
ATOM 1931 C CA . ILE A 1 243 ? -28.267 -5.995 25.893 1.00 87.00 243 ILE A CA 1
ATOM 1932 C C . ILE A 1 243 ? -27.448 -6.882 24.947 1.00 87.00 243 ILE A C 1
ATOM 1934 O O . ILE A 1 243 ? -27.987 -7.438 23.990 1.00 87.00 243 ILE A O 1
ATOM 1938 N N . CYS A 1 244 ? -26.144 -7.018 25.190 1.00 80.38 244 CYS A N 1
ATOM 1939 C CA . CYS A 1 244 ? -25.285 -7.852 24.351 1.00 80.38 244 CYS A CA 1
ATOM 1940 C C . CYS A 1 244 ? -25.609 -9.344 24.513 1.00 80.38 244 CYS A C 1
ATOM 1942 O O . CYS A 1 244 ? -25.728 -10.038 23.507 1.00 80.38 244 CYS A O 1
ATOM 1944 N N . ASN A 1 245 ? -25.854 -9.810 25.744 1.00 76.38 245 ASN A N 1
ATOM 1945 C CA . ASN A 1 245 ? -26.265 -11.192 26.018 1.00 76.38 245 ASN A CA 1
ATOM 1946 C C . ASN A 1 245 ? -27.599 -11.549 25.342 1.00 76.38 245 ASN A C 1
ATOM 1948 O O . ASN A 1 245 ? -27.733 -12.633 24.785 1.00 76.38 245 ASN A O 1
ATOM 1952 N N . GLU A 1 246 ? -28.576 -10.637 25.338 1.00 79.56 246 GLU A N 1
ATOM 1953 C CA . GLU A 1 246 ? -29.861 -10.836 24.646 1.00 79.56 246 GLU A CA 1
ATOM 1954 C C . GLU A 1 246 ? -29.718 -10.970 23.121 1.00 79.56 246 GLU A C 1
ATOM 1956 O O . GLU A 1 246 ? -30.584 -11.551 22.467 1.00 79.56 246 GLU A O 1
ATOM 1961 N N . ASN A 1 247 ? -28.644 -10.425 22.545 1.00 71.88 247 ASN A N 1
ATOM 1962 C CA . ASN A 1 247 ? -28.367 -10.468 21.109 1.00 71.88 247 ASN A CA 1
ATOM 1963 C C . ASN A 1 247 ? -27.267 -11.485 20.743 1.00 71.88 247 ASN A C 1
ATOM 1965 O O . ASN A 1 247 ? -26.815 -11.466 19.601 1.00 71.88 247 ASN A O 1
ATOM 1969 N N . ASP A 1 248 ? -26.867 -12.359 21.679 1.00 67.38 248 ASP A N 1
ATOM 1970 C CA . ASP A 1 248 ? -25.819 -13.382 21.505 1.00 67.38 248 ASP A CA 1
ATOM 1971 C C . ASP A 1 248 ? -24.463 -12.798 21.051 1.00 67.38 248 ASP A C 1
ATOM 1973 O O . ASP A 1 248 ? -23.770 -13.343 20.195 1.00 67.38 248 ASP A O 1
ATOM 1977 N N . VAL A 1 249 ? -24.099 -11.632 21.602 1.00 68.44 249 VAL A N 1
ATOM 1978 C CA . VAL A 1 249 ? -22.855 -10.914 21.284 1.00 68.44 249 VAL A CA 1
ATOM 1979 C C . VAL A 1 249 ? -21.885 -10.992 22.459 1.00 68.44 249 VAL A C 1
ATOM 1981 O O . VAL A 1 249 ? -22.231 -10.644 23.589 1.00 68.44 249 VAL A O 1
ATOM 1984 N N . GLU A 1 250 ? -20.640 -11.389 22.188 1.00 65.44 250 GLU A N 1
ATOM 1985 C CA . GLU A 1 250 ? -19.595 -11.484 23.209 1.00 65.44 250 GLU A CA 1
ATOM 1986 C C . GLU A 1 250 ? -19.173 -10.092 23.709 1.00 65.44 250 GLU A C 1
ATOM 1988 O O . GLU A 1 250 ? -18.940 -9.177 22.915 1.00 65.44 250 GLU A O 1
ATOM 1993 N N . VAL A 1 251 ? -19.031 -9.927 25.029 1.00 76.44 251 VAL A N 1
ATOM 1994 C CA . VAL A 1 251 ? -18.583 -8.671 25.651 1.00 76.44 251 VAL A CA 1
ATOM 1995 C C . VAL A 1 251 ? -17.243 -8.868 26.341 1.00 76.44 251 VAL A C 1
ATOM 1997 O O . VAL A 1 251 ? -17.107 -9.726 27.211 1.00 76.44 251 VAL A O 1
ATOM 2000 N N . GLN A 1 252 ? -16.278 -8.016 26.011 1.00 68.38 252 GLN A N 1
ATOM 2001 C CA . GLN A 1 252 ? -14.951 -8.006 26.611 1.00 68.38 252 GLN A CA 1
ATOM 2002 C C . GLN A 1 252 ? -14.651 -6.653 27.256 1.00 68.38 252 GLN A C 1
ATOM 2004 O O . GLN A 1 252 ? -14.970 -5.588 26.728 1.00 68.38 252 GLN A O 1
ATOM 2009 N N . ASP A 1 253 ? -14.012 -6.697 28.418 1.00 77.00 253 ASP A N 1
ATOM 2010 C CA . ASP A 1 253 ? -13.543 -5.506 29.115 1.00 77.00 253 ASP A CA 1
ATOM 2011 C C . ASP A 1 253 ? -12.176 -5.071 28.574 1.00 77.00 253 ASP A C 1
ATOM 2013 O O . ASP A 1 253 ? -11.322 -5.912 28.304 1.00 77.00 253 ASP A O 1
ATOM 2017 N N . PHE A 1 254 ? -11.941 -3.764 28.431 1.00 68.75 254 PHE A N 1
ATOM 2018 C CA . PHE A 1 254 ? -10.699 -3.225 27.860 1.00 68.75 254 PHE A CA 1
ATOM 2019 C C . PHE A 1 254 ? -9.426 -3.759 28.513 1.00 68.75 254 PHE A C 1
ATOM 2021 O O . PHE A 1 254 ? -8.514 -4.187 27.807 1.00 68.75 254 PHE A O 1
ATOM 2028 N N . SER A 1 255 ? -9.382 -3.785 29.847 1.00 63.50 255 SER A N 1
ATOM 2029 C CA . SER A 1 255 ? -8.226 -4.295 30.590 1.00 63.50 255 SER A CA 1
ATOM 2030 C C . SER A 1 255 ? -7.954 -5.766 30.274 1.00 63.50 255 SER A C 1
ATOM 2032 O O . SER A 1 255 ? -6.803 -6.155 30.104 1.00 63.50 255 SER A O 1
ATOM 2034 N N . TYR A 1 256 ? -9.012 -6.568 30.129 1.00 59.47 256 TYR A N 1
ATOM 2035 C CA . TYR A 1 256 ? -8.907 -7.978 29.764 1.00 59.47 256 TYR A CA 1
ATOM 2036 C C . TYR A 1 256 ? -8.474 -8.155 28.303 1.00 59.47 256 TYR A C 1
ATOM 2038 O O . TYR A 1 256 ? -7.577 -8.944 28.010 1.00 59.47 256 TYR A O 1
ATOM 2046 N N . TYR A 1 257 ? -9.064 -7.374 27.393 1.00 60.38 257 TYR A N 1
ATOM 2047 C CA . TYR A 1 257 ? -8.741 -7.401 25.969 1.00 60.38 257 TYR A CA 1
ATOM 2048 C C . TYR A 1 257 ? -7.258 -7.109 25.728 1.00 60.38 257 TYR A C 1
ATOM 2050 O O . TYR A 1 257 ? -6.583 -7.892 25.070 1.00 60.38 257 TYR A O 1
ATOM 2058 N N . ILE A 1 258 ? -6.730 -6.038 26.325 1.00 58.09 258 ILE A N 1
ATOM 2059 C CA . ILE A 1 258 ? -5.331 -5.629 26.161 1.00 58.09 258 ILE A CA 1
ATOM 2060 C C . ILE A 1 258 ? -4.350 -6.619 26.809 1.00 58.09 258 ILE A C 1
ATOM 2062 O O . ILE A 1 258 ? -3.316 -6.928 26.214 1.00 58.09 258 ILE A O 1
ATOM 2066 N N . GLN A 1 259 ? -4.664 -7.165 27.989 1.00 53.34 259 GLN A N 1
ATOM 2067 C CA . GLN A 1 259 ? -3.813 -8.176 28.635 1.00 53.34 259 GLN A CA 1
ATOM 2068 C C . GLN A 1 259 ? -3.686 -9.455 27.801 1.00 53.34 259 GLN A C 1
ATOM 2070 O O . GLN A 1 259 ? -2.623 -10.073 27.776 1.00 53.34 259 GLN A O 1
ATOM 2075 N N . ASN A 1 260 ? -4.757 -9.845 27.109 1.00 47.50 260 ASN A N 1
ATOM 2076 C CA . ASN A 1 260 ? -4.785 -11.077 26.329 1.00 47.50 260 ASN A CA 1
ATOM 2077 C C . ASN A 1 260 ? -4.329 -10.867 24.869 1.00 47.50 260 ASN A C 1
ATOM 2079 O O . ASN A 1 260 ? -3.812 -11.792 24.243 1.00 47.50 260 ASN A O 1
ATOM 2083 N N . SER A 1 261 ? -4.497 -9.658 24.314 1.00 44.12 261 SER A N 1
ATOM 2084 C CA . SER A 1 261 ? -4.095 -9.314 22.940 1.00 44.12 261 SER A CA 1
ATOM 2085 C C . SER A 1 261 ? -2.625 -8.913 22.824 1.00 44.12 261 SER A C 1
ATOM 2087 O O . SER A 1 261 ? -1.996 -9.143 21.789 1.00 44.12 261 SER A O 1
ATOM 2089 N N . THR A 1 262 ? -2.058 -8.338 23.883 1.00 42.56 262 THR A N 1
ATOM 2090 C CA . THR A 1 262 ? -0.651 -7.950 23.955 1.00 42.56 262 THR A CA 1
ATOM 2091 C C . THR A 1 262 ? -0.012 -8.576 25.170 1.00 42.56 262 THR A C 1
ATOM 2093 O O . THR A 1 262 ? -0.211 -8.118 26.291 1.00 42.56 262 THR A O 1
ATOM 2096 N N . GLY A 1 263 ? 0.823 -9.590 24.943 1.00 42.50 263 GLY A N 1
ATOM 2097 C CA . GLY A 1 263 ? 1.839 -9.942 25.922 1.00 42.50 263 GLY A CA 1
ATOM 2098 C C . GLY A 1 263 ? 2.593 -8.670 26.318 1.00 42.50 263 GLY A C 1
ATOM 2099 O O . GLY A 1 263 ? 3.254 -8.066 25.479 1.00 42.50 263 GLY A O 1
ATOM 2100 N N . VAL A 1 264 ? 2.425 -8.270 27.579 1.00 41.22 264 VAL A N 1
ATOM 2101 C CA . VAL A 1 264 ? 3.113 -7.170 28.268 1.00 41.22 264 VAL A CA 1
ATOM 2102 C C . VAL A 1 264 ? 3.010 -5.814 27.548 1.00 41.22 264 VAL A C 1
ATOM 2104 O O . VAL A 1 264 ? 3.883 -5.417 26.777 1.00 41.22 264 VAL A O 1
ATOM 2107 N N . VAL A 1 265 ? 1.967 -5.038 27.856 1.00 48.97 265 VAL A N 1
ATOM 2108 C CA . VAL A 1 265 ? 1.967 -3.596 27.556 1.00 48.97 265 VAL A CA 1
ATOM 2109 C C . VAL A 1 265 ? 3.104 -2.924 28.321 1.00 48.97 265 VAL A C 1
ATOM 2111 O O . VAL A 1 265 ? 3.260 -3.126 29.525 1.00 48.97 265 VAL A O 1
ATOM 2114 N N . SER A 1 266 ? 3.899 -2.104 27.629 1.00 52.22 266 SER A N 1
ATOM 2115 C CA . SER A 1 266 ? 4.949 -1.326 28.278 1.00 52.22 266 SER A CA 1
ATOM 2116 C C . SER A 1 266 ? 4.326 -0.233 29.152 1.00 52.22 266 SER A C 1
ATOM 2118 O O . SER A 1 266 ? 3.544 0.595 28.683 1.00 52.22 266 SER A O 1
ATOM 2120 N N . LEU A 1 267 ? 4.714 -0.211 30.429 1.00 53.81 267 LEU A N 1
ATOM 2121 C CA . LEU A 1 267 ? 4.302 0.775 31.438 1.00 53.81 267 LEU A CA 1
ATOM 2122 C C . LEU A 1 267 ? 4.383 2.222 30.921 1.00 53.81 267 LEU A C 1
ATOM 2124 O O . LEU A 1 267 ? 3.512 3.044 31.187 1.00 53.81 267 LEU A O 1
ATOM 2128 N N . ARG A 1 268 ? 5.389 2.503 30.091 1.00 50.47 268 ARG A N 1
ATOM 2129 C CA . ARG A 1 268 ? 5.611 3.802 29.458 1.00 50.47 268 ARG A CA 1
ATOM 2130 C C . ARG A 1 268 ? 4.463 4.257 28.552 1.00 50.47 268 ARG A C 1
ATOM 2132 O O . ARG A 1 268 ? 4.055 5.406 28.644 1.00 50.47 268 ARG A O 1
ATOM 2139 N N . GLY A 1 269 ? 3.912 3.365 27.726 1.00 53.44 269 GLY A N 1
ATOM 2140 C CA . GLY A 1 269 ? 2.785 3.709 26.852 1.00 53.44 269 GLY A CA 1
ATOM 2141 C C . GLY A 1 269 ? 1.486 3.950 27.624 1.00 53.44 269 GLY A C 1
ATOM 2142 O O . GLY A 1 269 ? 0.643 4.723 27.184 1.00 53.44 269 GLY A O 1
ATOM 2143 N N . LEU A 1 270 ? 1.341 3.314 28.789 1.00 53.72 270 LEU A N 1
ATOM 2144 C CA . LEU A 1 270 ? 0.186 3.470 29.673 1.00 53.72 270 LEU A CA 1
ATOM 2145 C C . LEU A 1 270 ? 0.256 4.799 30.446 1.00 53.72 270 LEU A C 1
ATOM 2147 O O . LEU A 1 270 ? -0.749 5.494 30.576 1.00 53.72 270 LEU A O 1
ATOM 2151 N N . LEU A 1 271 ? 1.459 5.184 30.882 1.00 54.31 271 LEU A N 1
ATOM 2152 C CA . LEU A 1 271 ? 1.725 6.427 31.606 1.00 54.31 271 LEU A CA 1
ATOM 2153 C C . LEU A 1 271 ? 1.728 7.677 30.710 1.00 54.31 271 LEU A C 1
ATOM 2155 O O . LEU A 1 271 ? 1.210 8.707 31.120 1.00 54.31 271 LEU A O 1
ATOM 2159 N N . GLU A 1 272 ? 2.224 7.611 29.471 1.00 54.53 272 GLU A N 1
ATOM 2160 C CA . GLU A 1 272 ? 2.185 8.757 28.536 1.00 54.53 272 GLU A CA 1
ATOM 2161 C C . GLU A 1 272 ? 0.751 9.180 28.147 1.00 54.53 272 GLU A C 1
ATOM 2163 O O . GLU A 1 272 ? 0.531 10.292 27.669 1.00 54.53 272 GLU A O 1
ATOM 2168 N N . LEU A 1 273 ? -0.236 8.301 28.346 1.00 50.84 273 LEU A N 1
ATOM 2169 C CA . LEU A 1 273 ? -1.633 8.524 27.961 1.00 50.84 273 LEU A CA 1
ATOM 2170 C C . LEU A 1 273 ? -2.549 8.859 29.146 1.00 50.84 273 LEU A C 1
ATOM 2172 O O . LEU A 1 273 ? -3.690 9.258 28.929 1.00 50.84 273 LEU A O 1
ATOM 2176 N N . ALA A 1 274 ? -2.074 8.719 30.385 1.00 51.16 274 ALA A N 1
ATOM 2177 C CA . 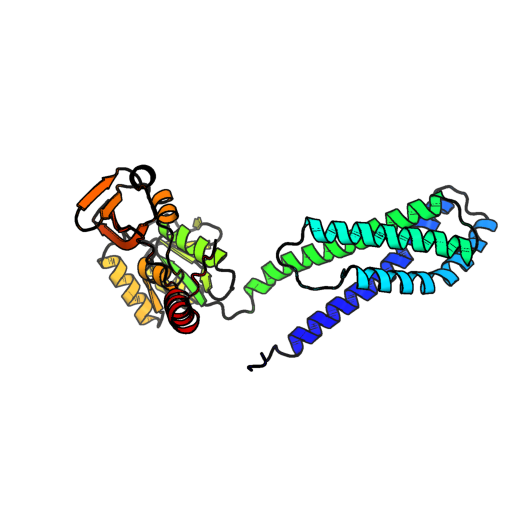ALA A 1 274 ? -2.857 8.999 31.583 1.00 51.16 274 ALA A CA 1
ATOM 2178 C C . ALA A 1 274 ? -2.752 10.483 31.961 1.00 51.16 274 ALA A C 1
ATOM 2180 O O . ALA A 1 274 ? -1.747 10.891 32.529 1.00 51.16 274 ALA A O 1
ATOM 2181 N N . LYS A 1 275 ? -3.797 11.275 31.671 1.00 47.06 275 LYS A N 1
ATOM 2182 C CA . LYS A 1 275 ? -3.870 12.727 31.959 1.00 47.06 275 LYS A CA 1
ATOM 2183 C C . LYS A 1 275 ? -4.388 13.101 33.358 1.00 47.06 275 LYS A C 1
ATOM 2185 O O . LYS A 1 275 ? -4.559 14.284 33.642 1.00 47.06 275 LYS A O 1
ATOM 2190 N N . GLY A 1 276 ? -4.713 12.112 34.188 1.00 62.12 276 GLY A N 1
ATOM 2191 C CA . GLY A 1 276 ? -5.249 12.293 35.542 1.00 62.12 276 GLY A CA 1
ATOM 2192 C C . GLY A 1 276 ? -4.274 11.831 36.624 1.00 62.12 276 GLY A C 1
ATOM 2193 O O . GLY A 1 276 ? -3.141 11.455 36.329 1.00 62.12 276 GLY A O 1
ATOM 2194 N N . ASN A 1 277 ? -4.738 11.815 37.875 1.00 59.91 277 ASN A N 1
ATOM 2195 C CA . ASN A 1 277 ? -3.937 11.338 38.999 1.00 59.91 277 ASN A CA 1
ATOM 2196 C C . ASN A 1 277 ? -3.601 9.847 38.820 1.00 59.91 277 ASN A C 1
ATOM 2198 O O . ASN A 1 277 ? -4.496 9.021 38.635 1.00 59.91 277 ASN A O 1
ATOM 2202 N N . VAL A 1 278 ? -2.321 9.496 38.898 1.00 67.94 278 VAL A N 1
ATOM 2203 C CA . VAL A 1 278 ? -1.822 8.122 38.771 1.00 67.94 278 VAL A CA 1
ATOM 2204 C C . VAL A 1 278 ? -1.226 7.686 40.098 1.00 67.94 278 VAL A C 1
ATOM 2206 O O . VAL A 1 278 ? -0.362 8.362 40.638 1.00 67.94 278 VAL A O 1
ATOM 2209 N N . GLU A 1 279 ? -1.663 6.554 40.621 1.00 72.44 279 GLU A N 1
ATOM 2210 C CA . GLU A 1 279 ? -1.118 5.931 41.820 1.00 72.44 279 GLU A CA 1
ATOM 2211 C C . GLU A 1 279 ? -0.282 4.718 41.409 1.00 72.44 279 GLU A C 1
ATOM 2213 O O . GLU A 1 279 ? -0.797 3.781 40.803 1.00 72.44 279 GLU A O 1
ATOM 2218 N N . LEU A 1 280 ? 1.019 4.750 41.686 1.00 73.38 280 LEU A N 1
ATOM 2219 C CA . LEU A 1 280 ? 1.923 3.626 41.466 1.00 73.38 280 LEU A CA 1
ATOM 2220 C C . LEU A 1 280 ? 2.049 2.836 42.764 1.00 73.38 280 LEU A C 1
ATOM 2222 O O . LEU A 1 280 ? 2.435 3.397 43.785 1.00 73.38 280 LEU A O 1
ATOM 2226 N N . VAL A 1 281 ? 1.753 1.540 42.713 1.00 74.88 281 VAL A N 1
ATOM 2227 C CA . VAL A 1 281 ? 1.932 0.629 43.849 1.00 74.88 281 VAL A CA 1
ATOM 2228 C C . VAL A 1 281 ? 3.101 -0.300 43.544 1.00 74.88 281 VAL A C 1
ATOM 2230 O O . VAL A 1 281 ? 3.036 -1.070 42.585 1.00 74.88 281 VAL A O 1
ATOM 2233 N N . ASN A 1 282 ? 4.167 -0.227 44.340 1.00 73.94 282 A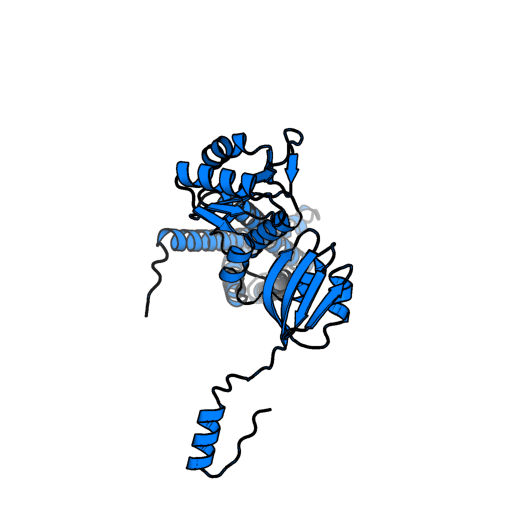SN A N 1
ATOM 2234 C CA . ASN A 1 282 ? 5.350 -1.076 44.216 1.00 73.94 282 ASN A CA 1
ATOM 2235 C C . ASN A 1 282 ? 5.584 -1.831 45.528 1.00 73.94 282 ASN A C 1
ATOM 2237 O O . ASN A 1 282 ? 5.875 -1.221 46.548 1.00 73.94 282 ASN A O 1
ATOM 2241 N N . GLU A 1 283 ? 5.433 -3.157 45.505 1.00 63.56 283 GLU A N 1
ATOM 2242 C CA . GLU A 1 283 ? 5.700 -4.057 46.647 1.00 63.56 283 GLU A CA 1
ATOM 2243 C C . GLU A 1 283 ? 5.064 -3.644 47.999 1.00 63.56 283 GLU A C 1
ATOM 2245 O O . GLU A 1 283 ? 5.531 -4.052 49.058 1.00 63.56 283 GLU A O 1
ATOM 2250 N N . GLY A 1 284 ? 3.950 -2.901 47.966 1.00 61.34 284 GLY A N 1
ATOM 2251 C CA . GLY A 1 284 ? 3.198 -2.460 49.150 1.00 61.34 284 GLY A CA 1
ATOM 2252 C C . GLY A 1 284 ? 3.282 -0.960 49.444 1.00 61.34 284 GLY A C 1
ATOM 2253 O O . GLY A 1 284 ? 2.440 -0.460 50.187 1.00 61.34 284 GLY A O 1
ATOM 2254 N N . ASP A 1 285 ? 4.213 -0.241 48.814 1.00 67.12 285 ASP A N 1
ATOM 2255 C CA . ASP A 1 285 ? 4.324 1.216 48.907 1.00 67.12 285 ASP A CA 1
ATOM 2256 C C . ASP A 1 285 ? 3.561 1.884 47.754 1.00 67.12 285 ASP A C 1
ATOM 2258 O O . ASP A 1 285 ? 3.711 1.505 46.588 1.00 67.12 285 ASP A O 1
ATOM 2262 N N . SER A 1 286 ? 2.705 2.857 48.084 1.00 75.56 286 SER A N 1
ATOM 2263 C CA . SER A 1 286 ? 1.842 3.567 47.132 1.00 75.56 286 SER A CA 1
ATOM 2264 C C . SER A 1 286 ? 2.244 5.036 47.002 1.00 75.56 286 SER A C 1
ATOM 2266 O O . SER A 1 286 ? 2.113 5.798 47.964 1.00 75.56 286 SER A O 1
ATOM 2268 N N . ASP A 1 287 ? 2.627 5.458 45.800 1.00 77.50 287 ASP A N 1
ATOM 2269 C CA . ASP A 1 287 ? 2.938 6.851 45.480 1.00 77.50 287 ASP A CA 1
ATOM 2270 C C . ASP A 1 287 ? 1.905 7.424 44.504 1.00 77.50 287 ASP A C 1
ATOM 2272 O O . ASP A 1 287 ? 1.644 6.855 43.444 1.00 77.50 287 ASP A O 1
ATOM 2276 N N . THR A 1 288 ? 1.312 8.575 44.837 1.00 76.00 288 THR A N 1
ATOM 2277 C CA . THR A 1 288 ? 0.356 9.270 43.956 1.00 76.00 288 THR A CA 1
ATOM 2278 C C . THR A 1 288 ? 1.028 10.424 43.211 1.00 76.00 288 THR A C 1
ATOM 2280 O O . THR A 1 288 ? 1.656 11.292 43.813 1.00 76.00 288 THR A O 1
ATOM 2283 N N . PHE A 1 289 ? 0.811 10.483 41.902 1.00 76.56 289 PHE A N 1
ATOM 2284 C CA . PHE A 1 289 ? 1.324 11.486 40.977 1.00 76.56 289 PHE A CA 1
ATOM 2285 C C . PHE A 1 289 ? 0.175 12.210 40.276 1.00 76.56 289 PHE A C 1
ATOM 2287 O O . PHE A 1 289 ? -0.853 11.615 39.975 1.00 76.56 289 PHE A O 1
ATOM 2294 N N . GLU A 1 290 ? 0.360 13.492 39.965 1.00 62.44 290 GLU A N 1
ATOM 2295 C CA . GLU A 1 290 ? -0.670 14.315 39.303 1.00 62.44 290 GLU A CA 1
ATOM 2296 C C . GLU A 1 290 ? -0.884 13.974 37.819 1.00 62.44 290 GLU A C 1
ATOM 2298 O O . GLU A 1 290 ? -1.915 14.318 37.251 1.00 62.44 290 GLU A O 1
ATOM 2303 N N . ASN A 1 291 ? 0.108 13.359 37.170 1.00 62.91 291 ASN A N 1
ATOM 2304 C CA . ASN A 1 291 ? 0.075 13.025 35.749 1.00 62.91 291 ASN A CA 1
ATOM 2305 C C . ASN A 1 291 ? 1.016 11.845 35.468 1.00 62.91 291 ASN A C 1
ATOM 2307 O O . ASN A 1 291 ? 2.040 11.693 36.148 1.00 62.91 291 ASN A O 1
ATOM 2311 N N . GLY A 1 292 ? 0.723 11.051 34.437 1.00 58.62 292 GLY A N 1
ATOM 2312 C CA . GLY A 1 292 ? 1.519 9.870 34.101 1.00 58.62 292 GLY A CA 1
ATOM 2313 C C . GLY A 1 292 ? 2.963 10.180 33.675 1.00 58.62 292 GLY A C 1
ATOM 2314 O O . GLY A 1 292 ? 3.856 9.372 33.917 1.00 58.62 292 GLY A O 1
ATOM 2315 N N . GLU A 1 293 ? 3.253 11.386 33.174 1.00 64.12 293 GLU A N 1
ATOM 2316 C CA . GLU A 1 293 ? 4.635 11.832 32.917 1.00 64.12 293 GLU A CA 1
ATOM 2317 C C . GLU A 1 293 ? 5.470 11.963 34.202 1.00 64.12 293 GLU A C 1
ATOM 2319 O O . GLU A 1 293 ? 6.637 11.576 34.219 1.00 64.12 293 GLU A O 1
ATOM 2324 N N . LYS A 1 294 ? 4.883 12.464 35.302 1.00 70.62 294 LYS A N 1
ATOM 2325 C CA . LYS A 1 294 ? 5.585 12.576 36.595 1.00 70.62 294 LYS A CA 1
ATOM 2326 C C . LYS A 1 294 ? 5.846 11.197 37.201 1.00 70.62 294 LYS A C 1
ATOM 2328 O O . LYS A 1 294 ? 6.935 10.962 37.715 1.00 70.62 294 LYS A O 1
ATOM 2333 N N . ALA A 1 295 ? 4.876 10.293 37.069 1.00 67.00 295 ALA A N 1
ATOM 2334 C CA . ALA A 1 295 ? 5.000 8.894 37.471 1.00 67.00 295 ALA A CA 1
ATOM 2335 C C . ALA A 1 295 ? 6.079 8.149 36.659 1.00 67.00 295 ALA A C 1
ATOM 2337 O O . ALA A 1 295 ? 6.756 7.265 37.172 1.00 67.00 295 ALA A O 1
ATOM 2338 N N . LEU A 1 296 ? 6.283 8.519 35.390 1.00 65.00 296 LEU A N 1
ATOM 2339 C CA . LEU A 1 296 ? 7.336 7.937 34.558 1.00 65.00 296 LEU A CA 1
ATOM 2340 C C . LEU A 1 296 ? 8.738 8.381 35.002 1.00 65.00 296 LEU A C 1
ATOM 2342 O O . LEU A 1 296 ? 9.674 7.591 34.940 1.00 65.00 296 LEU A O 1
ATOM 2346 N N . ILE A 1 297 ? 8.884 9.632 35.448 1.00 70.31 297 ILE A N 1
ATOM 2347 C CA . ILE A 1 297 ? 10.168 10.194 35.896 1.00 70.31 297 ILE A CA 1
ATOM 2348 C C . ILE A 1 297 ? 10.618 9.583 37.233 1.00 70.31 297 ILE A C 1
ATOM 2350 O O . ILE A 1 297 ? 11.818 9.449 37.460 1.00 70.31 297 ILE A O 1
ATOM 2354 N N . SER A 1 298 ? 9.688 9.194 38.110 1.00 69.69 298 SER A N 1
ATOM 2355 C CA . SER A 1 298 ? 10.013 8.565 39.401 1.00 69.69 298 SER A CA 1
ATOM 2356 C C . SER A 1 298 ? 10.426 7.094 39.287 1.00 69.69 298 SER A C 1
ATOM 2358 O O . SER A 1 298 ? 11.029 6.551 40.211 1.00 69.69 298 SER A O 1
ATOM 2360 N N . LEU A 1 299 ? 10.113 6.433 38.171 1.00 68.75 299 LEU A N 1
ATOM 2361 C CA . LEU A 1 299 ? 10.430 5.027 37.939 1.00 68.75 299 LEU A CA 1
ATOM 2362 C C . LEU A 1 299 ? 11.827 4.872 37.326 1.00 68.75 299 LEU A C 1
ATOM 2364 O O . LEU A 1 299 ? 11.988 4.820 36.107 1.00 68.75 299 LEU A O 1
ATOM 2368 N N . ASP A 1 300 ? 12.845 4.736 38.175 1.00 55.94 300 ASP A N 1
ATOM 2369 C CA . ASP A 1 300 ? 14.195 4.381 37.726 1.00 55.94 300 ASP A CA 1
ATOM 2370 C C . ASP A 1 300 ? 14.339 2.850 37.602 1.00 55.94 300 ASP A C 1
ATOM 2372 O O . ASP A 1 300 ? 14.411 2.121 38.599 1.00 55.94 300 ASP A O 1
ATOM 2376 N N . GLY A 1 301 ? 14.288 2.332 36.367 1.00 58.75 301 GLY A N 1
ATOM 2377 C CA . GLY A 1 301 ? 14.472 0.907 36.050 1.00 58.75 301 GLY A CA 1
ATOM 2378 C C . GLY A 1 301 ? 13.424 0.294 35.110 1.00 58.75 301 GLY A C 1
ATOM 2379 O O . GLY A 1 301 ? 12.511 0.958 34.625 1.00 58.75 301 GLY A O 1
ATOM 2380 N N . LYS A 1 302 ? 13.564 -1.009 34.823 1.00 54.81 302 LYS A N 1
ATOM 2381 C CA . LYS A 1 302 ? 12.534 -1.792 34.121 1.00 54.81 302 LYS A CA 1
ATOM 2382 C C . LYS A 1 302 ? 11.508 -2.294 35.134 1.00 54.81 302 LYS A C 1
ATOM 2384 O O . LYS A 1 302 ? 11.880 -2.894 36.138 1.00 54.81 302 LYS A O 1
ATOM 2389 N N . TYR A 1 303 ? 10.233 -2.071 34.845 1.00 64.81 303 TYR A N 1
ATOM 2390 C CA . TYR A 1 303 ? 9.111 -2.511 35.668 1.00 64.81 303 TYR A CA 1
ATOM 2391 C C . TYR A 1 303 ? 8.096 -3.241 34.792 1.00 64.81 303 TYR A C 1
ATOM 2393 O O . TYR A 1 303 ? 7.841 -2.834 33.654 1.00 64.81 303 TYR A O 1
ATOM 2401 N N . VAL A 1 304 ? 7.509 -4.302 35.337 1.00 58.34 304 VAL A N 1
ATOM 2402 C CA . VAL A 1 304 ? 6.388 -5.025 34.736 1.00 58.34 304 VAL A CA 1
ATOM 2403 C C . VAL A 1 304 ? 5.111 -4.610 35.451 1.00 58.34 304 VAL A C 1
ATOM 2405 O O . VAL A 1 304 ? 5.063 -4.550 36.679 1.00 58.34 304 VAL A O 1
ATOM 2408 N N . VAL A 1 305 ? 4.069 -4.326 34.674 1.00 59.78 305 VAL A N 1
ATOM 2409 C CA . VAL A 1 305 ? 2.735 -4.032 35.201 1.00 59.78 305 VAL A CA 1
ATOM 2410 C C . VAL A 1 305 ? 2.081 -5.343 35.632 1.00 59.78 305 VAL A C 1
ATOM 2412 O O . VAL A 1 305 ? 1.873 -6.224 34.798 1.00 59.78 305 VAL A O 1
ATOM 2415 N N . LYS A 1 306 ? 1.757 -5.475 36.920 1.00 60.25 306 LYS A N 1
ATOM 2416 C CA . LYS A 1 306 ? 1.000 -6.609 37.469 1.00 60.25 306 LYS A CA 1
ATOM 2417 C C . LYS A 1 306 ? -0.498 -6.416 37.303 1.00 60.25 306 LYS A C 1
ATOM 2419 O O . LYS A 1 306 ? -1.198 -7.335 36.886 1.00 60.25 306 LYS A O 1
ATOM 2424 N N . SER A 1 307 ? -0.989 -5.225 37.622 1.00 51.31 307 SER A N 1
ATOM 2425 C CA . SER A 1 307 ? -2.411 -4.916 37.557 1.00 51.31 307 SER A CA 1
ATOM 2426 C C . SER A 1 307 ? -2.633 -3.430 37.282 1.00 51.31 307 SER A C 1
ATOM 2428 O O . SER A 1 307 ? -1.777 -2.588 37.552 1.00 51.31 307 SER A O 1
ATOM 2430 N N . VAL A 1 308 ? -3.777 -3.114 36.678 1.00 57.06 308 VAL A N 1
ATOM 2431 C CA . VAL A 1 308 ? -4.231 -1.738 36.456 1.00 57.06 308 VAL A CA 1
ATOM 2432 C C . VAL A 1 308 ? -5.674 -1.663 36.924 1.00 57.06 308 VAL A C 1
ATOM 2434 O O . VAL A 1 308 ? -6.534 -2.381 36.410 1.00 57.06 308 VAL A O 1
ATOM 2437 N N . ALA A 1 309 ? -5.931 -0.802 37.896 1.00 50.62 309 ALA A N 1
ATOM 2438 C CA . ALA A 1 309 ? -7.237 -0.542 38.470 1.00 50.62 309 ALA A CA 1
ATOM 2439 C C . ALA A 1 309 ? -7.542 0.960 38.412 1.00 50.62 309 ALA A C 1
ATOM 2441 O O . ALA A 1 309 ? -6.664 1.789 38.193 1.00 50.62 309 ALA A O 1
ATOM 2442 N N . SER A 1 310 ? -8.803 1.329 38.595 1.00 50.34 310 SER A N 1
ATOM 2443 C CA . SER A 1 310 ? -9.209 2.726 38.722 1.00 50.34 310 SER A CA 1
ATOM 2444 C C . SER A 1 310 ? -9.992 2.885 40.016 1.00 50.34 310 SER A C 1
ATOM 2446 O O . SER A 1 310 ? -10.878 2.081 40.303 1.00 50.34 310 SER A O 1
ATOM 2448 N N . ASN A 1 311 ? -9.623 3.886 40.813 1.00 51.84 311 ASN A N 1
ATOM 2449 C CA . ASN A 1 311 ? -10.257 4.203 42.085 1.00 51.84 311 ASN A CA 1
ATOM 2450 C C . ASN A 1 311 ? -10.719 5.667 42.059 1.00 51.84 311 ASN A C 1
ATOM 2452 O O . ASN A 1 311 ? -9.931 6.585 42.298 1.00 51.84 311 ASN A O 1
ATOM 2456 N N . GLY A 1 312 ? -11.986 5.887 41.697 1.00 61.94 312 GLY A N 1
ATOM 2457 C CA . GLY A 1 312 ? -12.532 7.228 41.464 1.00 61.94 312 GLY A CA 1
ATOM 2458 C C . GLY A 1 312 ? -11.815 7.937 40.310 1.00 61.94 312 GLY A C 1
ATOM 2459 O O . GLY A 1 312 ? -11.725 7.392 39.215 1.00 61.94 312 GLY A O 1
ATOM 2460 N N . ASP A 1 313 ? -11.253 9.119 40.577 1.00 54.59 313 ASP A N 1
ATOM 2461 C CA . ASP A 1 313 ? -10.500 9.924 39.597 1.00 54.59 313 ASP A CA 1
ATOM 2462 C C . ASP A 1 313 ? -9.018 9.511 39.466 1.00 54.59 313 ASP A C 1
ATOM 2464 O O . ASP A 1 313 ? -8.220 10.224 38.849 1.00 54.59 313 ASP A O 1
ATOM 2468 N N . LYS A 1 314 ? -8.620 8.388 40.082 1.00 54.56 314 LYS A N 1
ATOM 2469 C CA . LYS A 1 314 ? -7.235 7.901 40.091 1.00 54.56 314 LYS A CA 1
ATOM 2470 C C . LYS A 1 314 ? -7.068 6.621 39.277 1.00 54.56 314 LYS A C 1
ATOM 2472 O O . LYS A 1 314 ? -7.889 5.703 39.360 1.00 54.56 314 LYS A O 1
ATOM 2477 N N . LEU A 1 315 ? -5.971 6.539 38.530 1.00 56.78 315 LEU A N 1
ATOM 2478 C CA . LEU A 1 315 ? -5.507 5.323 37.866 1.00 56.78 315 LEU A CA 1
ATOM 2479 C C . LEU A 1 315 ? -4.462 4.641 38.752 1.00 56.78 315 LEU A C 1
ATOM 2481 O O . LEU A 1 315 ? -3.375 5.177 38.926 1.00 56.78 315 LEU A O 1
ATOM 2485 N N . VAL A 1 316 ? -4.780 3.474 39.301 1.00 64.81 316 VAL A N 1
ATOM 2486 C CA . VAL A 1 316 ? -3.884 2.690 40.157 1.00 64.81 316 VAL A CA 1
ATOM 2487 C C . VAL A 1 316 ? -3.159 1.662 39.295 1.00 64.81 316 VAL A C 1
ATOM 2489 O O . VAL A 1 316 ? -3.792 0.822 38.659 1.00 64.81 316 VAL A O 1
ATOM 2492 N N . ILE A 1 317 ? -1.835 1.718 39.251 1.00 65.75 317 ILE A N 1
ATOM 2493 C CA . ILE A 1 317 ? -1.000 0.797 38.485 1.00 65.75 317 ILE A CA 1
ATOM 2494 C C . ILE A 1 317 ? -0.087 0.078 39.470 1.00 65.75 317 ILE A C 1
ATOM 2496 O O . ILE A 1 317 ? 0.809 0.673 40.066 1.00 65.75 317 ILE A O 1
ATOM 2500 N N . GLU A 1 318 ? -0.303 -1.222 39.617 1.00 66.75 318 GLU A N 1
ATOM 2501 C CA . GLU A 1 318 ? 0.572 -2.072 40.406 1.00 66.75 318 GLU A CA 1
ATOM 2502 C C . GLU A 1 318 ? 1.732 -2.527 39.529 1.00 66.75 318 GLU A C 1
ATOM 2504 O O . GLU A 1 318 ? 1.550 -3.177 38.492 1.00 66.75 318 GLU A O 1
ATOM 2509 N N . VAL A 1 319 ? 2.937 -2.164 39.940 1.00 67.12 319 VAL A N 1
ATOM 2510 C CA . VAL A 1 319 ? 4.169 -2.476 39.231 1.00 67.12 319 VAL A CA 1
ATOM 2511 C C . VAL A 1 319 ? 5.051 -3.355 40.098 1.00 67.12 319 VAL A C 1
ATOM 2513 O O . VAL A 1 319 ? 5.011 -3.339 41.324 1.00 67.12 319 VAL A O 1
ATOM 2516 N N . THR A 1 320 ? 5.861 -4.178 39.457 1.00 64.94 320 THR A N 1
ATOM 2517 C CA . THR A 1 320 ? 6.929 -4.913 40.129 1.00 64.94 320 THR A CA 1
ATOM 2518 C C . THR A 1 320 ? 8.192 -4.716 39.331 1.00 64.94 320 THR A C 1
ATOM 2520 O O . THR A 1 320 ? 8.163 -4.729 38.096 1.00 64.94 320 THR A O 1
ATOM 2523 N N . LYS A 1 321 ? 9.298 -4.479 40.035 1.00 61.78 321 LYS A N 1
ATOM 2524 C CA . LYS A 1 321 ? 10.597 -4.319 39.397 1.00 61.78 321 LYS A CA 1
ATOM 2525 C C . LYS A 1 321 ? 10.886 -5.575 38.582 1.00 61.78 321 LYS A C 1
ATOM 2527 O O . LYS A 1 321 ? 10.776 -6.687 39.095 1.00 61.78 321 LYS A O 1
ATOM 2532 N N . ASP A 1 322 ? 11.206 -5.387 37.305 1.00 51.72 322 ASP A N 1
ATOM 2533 C CA . ASP A 1 322 ? 11.621 -6.457 36.405 1.00 51.72 322 ASP A CA 1
ATOM 2534 C C . ASP A 1 322 ? 13.005 -6.913 36.864 1.00 51.72 322 ASP A C 1
ATOM 2536 O O . ASP A 1 322 ? 14.048 -6.478 36.367 1.00 51.72 322 ASP A O 1
ATOM 2540 N N . ILE A 1 323 ? 13.024 -7.735 37.911 1.00 41.81 323 ILE A N 1
ATOM 2541 C CA . ILE A 1 323 ? 14.175 -8.556 38.221 1.00 41.81 323 ILE A CA 1
ATOM 2542 C C . ILE A 1 323 ? 14.186 -9.561 37.080 1.00 41.81 323 ILE A C 1
ATOM 2544 O O . ILE A 1 323 ? 13.511 -10.586 37.134 1.00 41.81 323 ILE A O 1
ATOM 2548 N N . LEU A 1 324 ? 14.919 -9.221 36.018 1.00 38.00 324 LEU A N 1
ATOM 2549 C CA . LEU A 1 324 ? 15.422 -10.190 35.063 1.00 38.00 324 LEU A CA 1
ATOM 2550 C C . LEU A 1 324 ? 16.086 -11.285 35.897 1.00 38.00 324 LEU A C 1
ATOM 2552 O O . LEU A 1 324 ? 17.241 -11.162 36.287 1.00 38.00 324 LEU A O 1
ATOM 2556 N N . ILE A 1 325 ? 15.343 -12.339 36.209 1.00 41.53 325 ILE A N 1
ATOM 2557 C CA . ILE A 1 325 ? 15.913 -13.662 36.334 1.00 41.53 325 ILE A CA 1
ATOM 2558 C C . ILE A 1 325 ? 15.947 -14.089 34.876 1.00 41.53 325 ILE A C 1
ATOM 2560 O O . ILE A 1 325 ? 14.895 -14.434 34.326 1.00 41.53 325 ILE A O 1
ATOM 2564 N N . PRO A 1 326 ? 17.091 -13.948 34.182 1.00 34.34 326 PRO A N 1
ATOM 2565 C CA . PRO A 1 326 ? 17.186 -14.470 32.838 1.00 34.34 326 PRO A CA 1
ATOM 2566 C C . PRO A 1 326 ? 16.825 -15.942 32.978 1.00 34.34 326 PRO A C 1
ATOM 2568 O O . PRO A 1 326 ? 17.422 -16.651 33.791 1.00 34.34 326 PRO A O 1
ATOM 2571 N N . ASN A 1 327 ? 15.810 -16.387 32.244 1.00 39.84 327 ASN A N 1
ATOM 2572 C CA . ASN A 1 327 ? 15.600 -17.807 32.051 1.00 39.84 327 ASN A CA 1
ATOM 2573 C C . ASN A 1 327 ? 16.758 -18.264 31.164 1.00 39.84 327 ASN A C 1
ATOM 2575 O O . ASN A 1 327 ? 16.658 -18.296 29.938 1.00 39.84 327 ASN A O 1
ATOM 2579 N N . ASP A 1 328 ? 17.916 -18.431 31.793 1.00 46.62 328 ASP A N 1
ATOM 2580 C CA . ASP A 1 328 ? 19.167 -18.741 31.148 1.00 46.62 328 ASP A CA 1
ATOM 2581 C C . ASP A 1 328 ? 19.096 -20.225 30.807 1.00 46.62 328 ASP A C 1
ATOM 2583 O O . ASP A 1 328 ? 19.552 -21.084 31.556 1.00 46.62 328 ASP A O 1
ATOM 2587 N N . VAL A 1 329 ? 18.450 -20.537 29.679 1.00 49.84 329 VAL A N 1
ATOM 2588 C CA . VAL A 1 329 ? 18.377 -21.892 29.105 1.00 49.84 329 VAL A CA 1
ATOM 2589 C C . VAL A 1 329 ? 19.790 -22.482 28.947 1.00 49.84 329 VAL A C 1
ATOM 2591 O O . VAL A 1 329 ? 19.963 -23.696 28.862 1.00 49.84 329 VAL A O 1
ATOM 2594 N N . HIS A 1 330 ? 20.819 -21.629 28.960 1.00 53.12 330 HIS A N 1
ATOM 2595 C CA . HIS A 1 330 ? 22.214 -22.019 28.928 1.00 53.12 330 HIS A CA 1
ATOM 2596 C C . HIS A 1 330 ? 22.833 -22.285 30.305 1.00 53.12 330 HIS A C 1
ATOM 2598 O O . HIS A 1 330 ? 23.858 -22.948 30.317 1.00 53.12 330 HIS A O 1
ATOM 2604 N N . ARG A 1 331 ? 22.255 -21.899 31.455 1.00 54.59 331 ARG A N 1
ATOM 2605 C CA . ARG A 1 331 ? 22.860 -22.198 32.774 1.00 54.59 331 ARG A CA 1
ATOM 2606 C C . ARG A 1 331 ? 22.943 -23.688 33.063 1.00 54.59 331 ARG A C 1
ATOM 2608 O O . ARG A 1 331 ? 24.015 -24.161 33.414 1.00 54.59 331 ARG A O 1
ATOM 2615 N N . GLU A 1 332 ? 21.853 -24.431 32.866 1.00 57.53 332 GLU A N 1
ATOM 2616 C CA . GLU A 1 332 ? 21.869 -25.890 33.065 1.00 57.53 332 GLU A CA 1
ATOM 2617 C C . GLU A 1 332 ? 22.847 -26.571 32.102 1.00 57.53 332 GLU A C 1
ATOM 2619 O O . GLU A 1 332 ? 23.558 -27.500 32.478 1.00 57.53 332 GLU A O 1
ATOM 2624 N N . TRP A 1 333 ? 22.922 -26.094 30.856 1.00 64.19 333 TRP A N 1
ATOM 2625 C CA . TRP A 1 333 ? 23.856 -26.624 29.868 1.00 64.19 333 TRP A CA 1
ATOM 2626 C C . TRP A 1 333 ? 25.315 -26.254 30.175 1.00 64.19 333 TRP A C 1
ATOM 2628 O O . TRP A 1 333 ? 26.183 -27.106 30.032 1.00 64.19 333 TRP A O 1
ATOM 2638 N N . VAL A 1 334 ? 25.592 -25.031 30.636 1.00 63.56 334 VAL A N 1
ATOM 2639 C CA . VAL A 1 334 ? 26.931 -24.555 31.022 1.00 63.56 334 VAL A CA 1
ATOM 2640 C C . VAL A 1 334 ? 27.404 -25.259 32.290 1.00 63.56 334 VAL A C 1
ATOM 2642 O O . VAL A 1 334 ? 28.545 -25.705 32.333 1.00 63.56 334 VAL A O 1
ATOM 2645 N N . GLU A 1 335 ? 26.542 -25.441 33.294 1.00 67.88 335 GLU A N 1
ATOM 2646 C CA . GLU A 1 335 ? 26.871 -26.228 34.489 1.00 67.88 335 GLU A CA 1
ATOM 2647 C C . GLU A 1 335 ? 27.129 -27.697 34.135 1.00 67.88 335 GLU A C 1
ATOM 2649 O O . GLU A 1 335 ? 28.083 -28.298 34.634 1.00 67.88 335 GLU A O 1
ATOM 2654 N N . LYS A 1 336 ? 26.337 -28.272 33.220 1.00 71.75 336 LYS A N 1
ATOM 2655 C CA . LYS A 1 336 ? 26.554 -29.635 32.726 1.00 71.75 336 LYS A CA 1
ATOM 2656 C C . LYS A 1 336 ? 27.850 -29.758 31.918 1.00 71.75 336 LYS A C 1
ATOM 2658 O O . LYS A 1 336 ? 28.615 -30.687 32.152 1.00 71.75 336 LYS A O 1
ATOM 2663 N N . TYR A 1 337 ? 28.141 -28.802 31.040 1.00 67.38 337 TYR A N 1
ATOM 2664 C CA . TYR A 1 337 ? 29.376 -28.759 30.256 1.00 67.38 337 TYR A CA 1
ATOM 2665 C C . TYR A 1 337 ? 30.608 -28.575 31.147 1.00 67.38 337 TYR A C 1
ATOM 2667 O O . TYR A 1 337 ? 31.598 -29.283 30.973 1.00 67.38 337 TYR A O 1
ATOM 2675 N N . LYS A 1 338 ? 30.539 -27.692 32.150 1.00 75.38 338 LYS A N 1
ATOM 2676 C CA . LYS A 1 338 ? 31.607 -27.489 33.137 1.00 75.38 338 LYS A CA 1
ATOM 2677 C C . LYS A 1 338 ? 31.866 -28.755 33.952 1.00 75.38 338 LYS A C 1
ATOM 2679 O O . LYS A 1 338 ? 33.021 -29.101 34.177 1.00 75.38 338 LYS A O 1
ATOM 2684 N N . ASN A 1 339 ? 30.815 -29.478 34.342 1.00 75.00 339 ASN A N 1
ATOM 2685 C CA . ASN A 1 339 ? 30.955 -30.762 35.033 1.00 75.00 339 ASN A CA 1
ATOM 2686 C C . ASN A 1 339 ? 31.517 -31.876 34.131 1.00 75.00 339 ASN A C 1
ATOM 2688 O O . ASN A 1 339 ? 32.185 -32.775 34.634 1.00 75.00 339 ASN A O 1
ATOM 2692 N N . GLU A 1 340 ? 31.268 -31.828 32.819 1.00 76.56 340 GLU A N 1
ATOM 2693 C CA . GLU A 1 340 ? 31.757 -32.827 31.857 1.00 76.56 340 GLU A CA 1
ATOM 2694 C C . GLU A 1 340 ? 33.181 -32.541 31.343 1.00 76.56 340 GLU A C 1
ATOM 2696 O O . GLU A 1 340 ? 33.916 -33.480 31.041 1.00 76.56 340 GLU A O 1
ATOM 2701 N N . THR A 1 341 ? 33.594 -31.272 31.248 1.00 72.06 341 THR A N 1
ATOM 2702 C CA . THR A 1 341 ? 34.849 -30.869 30.576 1.00 72.06 341 THR A CA 1
ATOM 2703 C C . THR A 1 341 ? 35.827 -30.086 31.454 1.00 72.06 341 THR A C 1
ATOM 2705 O O . THR A 1 341 ? 37.011 -30.034 31.136 1.00 72.06 341 THR A O 1
ATOM 2708 N N . GLY A 1 342 ? 35.371 -29.501 32.566 1.00 74.50 342 GLY A N 1
ATOM 2709 C CA . GLY A 1 342 ? 36.198 -28.694 33.468 1.00 74.50 342 GLY A CA 1
ATOM 2710 C C . GLY A 1 342 ? 36.533 -27.283 32.967 1.00 74.50 342 GLY A C 1
ATOM 2711 O O . GLY A 1 342 ? 37.237 -26.559 33.669 1.00 74.50 342 GLY A O 1
ATOM 2712 N N . GLU A 1 343 ? 36.037 -26.869 31.797 1.00 58.06 343 GLU A N 1
ATOM 2713 C CA . GLU A 1 343 ? 36.298 -25.542 31.224 1.00 58.06 343 GLU A CA 1
ATOM 2714 C C . GLU A 1 343 ? 35.121 -24.574 31.438 1.00 58.06 343 GLU A C 1
ATOM 2716 O O . GLU A 1 343 ? 33.958 -24.916 31.212 1.00 58.06 343 GLU A O 1
ATOM 2721 N N . ASP A 1 344 ? 35.430 -23.343 31.865 1.00 59.31 344 ASP A N 1
ATOM 2722 C CA . ASP A 1 344 ? 34.462 -22.250 32.013 1.00 59.31 344 ASP A CA 1
ATOM 2723 C C . ASP A 1 344 ? 34.268 -21.513 30.678 1.00 59.31 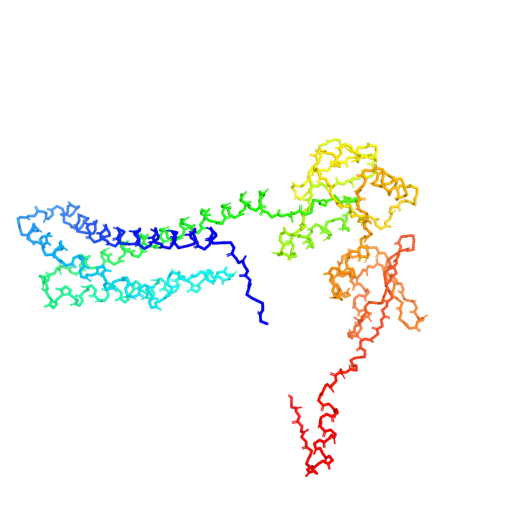344 ASP A C 1
ATOM 2725 O O . ASP A 1 344 ? 35.209 -20.932 30.137 1.00 59.31 344 ASP A O 1
ATOM 2729 N N . ILE A 1 345 ? 33.036 -21.498 30.155 1.00 57.88 345 ILE A N 1
ATOM 2730 C CA . ILE A 1 345 ? 32.672 -20.751 28.941 1.00 57.88 345 ILE A CA 1
ATOM 2731 C C . ILE A 1 345 ? 31.989 -19.441 29.347 1.00 57.88 345 ILE A C 1
ATOM 2733 O O . ILE A 1 345 ? 30.943 -19.464 29.996 1.00 57.88 345 ILE A O 1
ATOM 2737 N N . SER A 1 346 ? 32.531 -18.297 28.920 1.00 43.25 346 SER A N 1
ATOM 2738 C CA . SER A 1 346 ? 31.841 -17.006 28.994 1.00 43.25 346 SER A CA 1
ATOM 2739 C C . SER A 1 346 ? 31.212 -16.648 27.642 1.00 43.25 346 SER A C 1
ATOM 2741 O O . SER A 1 346 ? 31.882 -16.631 26.609 1.00 43.25 346 SER A O 1
ATOM 2743 N N . PHE A 1 347 ? 29.911 -16.353 27.640 1.00 46.53 347 PHE A N 1
ATOM 2744 C CA . PHE A 1 347 ? 29.235 -15.715 26.508 1.00 46.53 347 PHE A CA 1
ATOM 2745 C C . PHE A 1 347 ? 29.224 -14.200 26.753 1.00 46.53 347 PHE A C 1
ATOM 2747 O O . PHE A 1 347 ? 28.824 -13.765 27.833 1.00 46.53 347 PHE A O 1
ATOM 2754 N N . PHE A 1 348 ? 29.717 -13.419 25.788 1.00 37.38 348 PHE A N 1
ATOM 2755 C CA . PHE A 1 348 ? 29.656 -11.951 25.807 1.00 37.38 348 PHE A CA 1
ATOM 2756 C C . PHE A 1 348 ? 28.297 -11.429 25.346 1.00 37.38 348 PHE A C 1
ATOM 2758 O O . PHE A 1 348 ? 27.730 -12.033 24.403 1.00 37.38 348 PHE A O 1
#

Sequence (348 aa):
MGKSHVSKGVYLRFIAIRIAMVLSDILLVNFAYISAFYIRYYVAFELNDMAIQYVGALYNFAPYYTICCLIVFYFFKLYSNRWKYAGFKDLNCIICASVVTGILYVVGSLVFFMRMPLSYYVLGALMQFAFITLSRFSYRILRMESKNVNMFKKTATVNIMVVGVGESGLIVIKHLEQGGNNIAKPVCMVDYREARMNCMMNGLPVVFGINNITAAIKKYSVECVILADVAMPHEIRTAVKNICNENDVEVQDFSYYIQNSTGVVSLRGLLELAKGNVELVNEGDSDTFENGEKALISLDGKYVVKSVASNGDKLVIEVTKDILIPNDVHREWVEKYKNETGEDISFF

Secondary structure (DSSP, 8-state):
-------HHHHHHHHHHHHHHHHHHHHHHHHHHHHHHHHHHTTTT---HHHHHHHHHHHHHHHHHHHHHHHHHHHTTTT----SS-SHHHHHHHHHHHHHHHHHHHHHHHHHS----HHHHHHHHHHHHHHHHHHHHHHHHHHHHHHHHHTTTSS--EEEEEE--SHHHHHHHHHHHHT-STTEEEEEEEE-S---S-EEETTEEEEESGGGHHHHHHHHT--EEEE--TT--HHHHHHHHHHHHHTT-EEEEHHHHHHHHSSS--HHHHHTT--SEEEEEETTEEEEESSHHHHHHH--S-EEEEEEEEETTEEEEEEEE-------HHHHHHHHHHHHH-PPPPP-

Radius of gyration: 32.02 Å; chains: 1; bounding box: 67×50×96 Å